Protein 2PFX (pdb70)

Foldseek 3Di:
DPDADPPFNDPQDDDPQDPVLVVVQVVCCVVPVRKRVLRVQRSDVVSSVVLVVCVCLCPDDPQDPLLLLLLLLLCLVLVQPASLLVSLLVNLVVVLPNVCSVNVPNVVDPDDQLSVLNVLLVVNVPPVPDDPVNVVSNVVSPDDPVNVVSSVVSSVSSVCSCVDVVRDTDPVRNPHSD/DPPADPPFNDPLDDDVADPVLVVVQVVCCVVVVHKRVLRNQRSDVVSSVVVVVCVCLCPDDPQDPLLLLLLLLLCLVLVQPASLLVSLLVNLVVVLPNVCSCNVPNVVDPDDQLSVLNVLLNVNVPPVPDDPVNVVSNVVSPADPVNVVSSVVSSVSSVCSCVPVVRDTDPVRNPHSD

Nearest PDB structures (foldseek):
  3c1l-assembly2_J  TM=9.672E-01  e=8.656E-15  Mesorhizobium japonicum MAFF 303099
  2prr-assembly1_E  TM=9.258E-01  e=3.517E-11  Cupriavidus pinatubonensis JMP134
  2oyo-assembly1_A  TM=9.283E-01  e=1.476E-10  Deinococcus geothermalis DSM 11300
  6k40-assembly3_C  TM=9.211E-01  e=2.087E-10  Deinococcus radiodurans R1 = ATCC 13939 = DSM 20539
  3lvy-assembly2_D  TM=7.768E-01  e=1.605E-04  Streptococcus mutans

Secondary structure (DSSP, 8-state):
--PPPSS-SS-----S--HHHHHHHHHHHHHH---HHHHHHTTSHHHHHHHH-------S-SS-HHHH--HHHHHHHHT-HHHHHHHHHHHHHHHT-HHHH----GGGS---HHHH--HHHH----GGG--HHHHHHHHHTT--HHHHHHHHHHHHHH--HHHHHHH---GGGGGTT-/--PPPSS-SS-----S--HHHHHHHHHH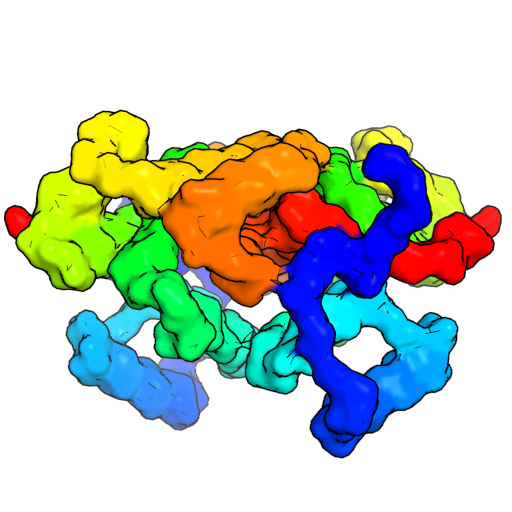HHHH---HHHHHHTTSHHHHHHHH-------S-SS-HHHH--HHHHHHHHT-HHHHHHHHHHHHHHHT-HHHH----GGGS---HHHH--HHHH----GGG--HHHHHHHHTTT--HHHHHHHHHHHHHH--HHHHHHH---GGGGGTT-

Structure (mmCIF, N/CA/C/O backbone):
data_2PFX
#
_entry.id   2PFX
#
_cell.length_a   85.069
_cell.length_b   85.069
_cell.length_c   105.616
_cell.angle_alpha   90.000
_cell.angle_beta   90.000
_cell.angle_gamma   120.000
#
_symmetry.space_group_name_H-M   'P 63'
#
loop_
_entity.id
_entity.type
_entity.pdbx_description
1 polymer 'Uncharacterized peroxidase-related protein'
2 non-polymer 'ACETATE ION'
3 non-polymer 'TETRAETHYLENE GLYCOL'
4 non-polymer 'CHLORIDE ION'
5 water water
#
loop_
_atom_site.group_PDB
_atom_site.id
_atom_site.type_symbol
_atom_site.label_atom_id
_atom_site.label_alt_id
_atom_site.label_comp_id
_atom_site.label_asym_id
_atom_site.label_entity_id
_atom_site.label_seq_id
_atom_site.pdbx_PDB_ins_code
_atom_site.Cartn_x
_atom_site.Cartn_y
_atom_site.Cartn_z
_atom_site.occupancy
_atom_site.B_iso_or_equiv
_atom_site.auth_seq_id
_atom_site.auth_comp_id
_atom_site.auth_asym_id
_atom_site.auth_atom_id
_atom_site.pdbx_PDB_model_num
ATOM 1 N N . GLY A 1 1 ? 25.899 65.281 -9.316 1.00 157.91 0 GLY A N 1
ATOM 2 C CA . GLY A 1 1 ? 25.239 65.213 -10.648 1.00 53.49 0 GLY A CA 1
ATOM 3 C C . GLY A 1 1 ? 23.755 64.938 -10.512 1.00 30.54 0 GLY A C 1
ATOM 4 O O . GLY A 1 1 ? 23.343 64.182 -9.634 1.00 41.75 0 GLY A O 1
ATOM 13 N N . THR A 1 3 ? 21.669 62.933 -11.428 1.00 32.46 2 THR A N 1
ATOM 14 C CA . THR A 1 3 ? 21.316 61.564 -11.776 1.00 26.37 2 THR A CA 1
ATOM 15 C C . THR A 1 3 ? 21.227 60.711 -10.511 1.00 98.37 2 THR A C 1
ATOM 16 O O . THR A 1 3 ? 22.092 60.872 -9.640 1.00 33.09 2 THR A O 1
ATOM 18 N N . LYS A 1 4 ? 20.225 59.845 -10.386 1.00 44.56 3 LYS A N 1
ATOM 19 C CA . LYS A 1 4 ? 20.038 59.071 -9.157 1.00 42.75 3 LYS A CA 1
ATOM 20 C C . LYS A 1 4 ? 21.319 58.316 -8.812 1.00 30.40 3 LYS A C 1
ATOM 21 O O . LYS A 1 4 ? 21.837 57.587 -9.671 1.00 27.76 3 LYS A O 1
ATOM 23 N N . PRO A 1 5 ? 21.846 58.479 -7.604 1.00 38.77 4 PRO A N 1
ATOM 24 C CA . PRO A 1 5 ? 23.136 57.845 -7.295 1.00 16.88 4 PRO A CA 1
ATOM 25 C C . PRO A 1 5 ? 23.080 56.332 -7.491 1.00 21.20 4 PRO A C 1
ATOM 26 O O . PRO A 1 5 ? 22.089 55.681 -7.177 1.00 28.43 4 PRO A O 1
ATOM 30 N N . LYS A 1 6 ? 24.190 55.826 -8.016 1.00 23.76 5 LYS A N 1
ATOM 31 C CA . LYS A 1 6 ? 24.394 54.390 -8.078 1.00 20.37 5 LYS A CA 1
ATOM 32 C C . LYS A 1 6 ? 24.482 53.839 -6.645 1.00 19.71 5 LYS A C 1
ATOM 33 O O . LYS A 1 6 ? 25.039 54.469 -5.751 1.00 20.16 5 LYS A O 1
ATOM 39 N N . GLU A 1 7 ? 23.908 52.654 -6.509 1.00 19.43 6 GLU A N 1
ATOM 40 C CA . GLU A 1 7 ? 23.977 51.781 -5.368 1.00 15.11 6 GLU A CA 1
ATOM 41 C C . GLU A 1 7 ? 24.614 50.457 -5.760 1.00 23.14 6 GLU A C 1
ATOM 42 O O . GLU A 1 7 ? 24.539 50.020 -6.904 1.00 22.18 6 GLU A O 1
ATOM 48 N N . PRO A 1 8 ? 25.273 49.808 -4.809 1.00 15.26 7 PRO A N 1
ATOM 49 C CA . PRO A 1 8 ? 25.472 50.391 -3.478 1.00 17.41 7 PRO A CA 1
ATOM 50 C C . PRO A 1 8 ? 26.588 51.432 -3.395 1.00 21.08 7 PRO A C 1
ATOM 51 O O . PRO A 1 8 ? 26.539 52.222 -2.440 1.00 18.37 7 PRO A O 1
ATOM 55 N N . THR A 1 9 ? 27.535 51.480 -4.323 1.00 14.65 8 THR A N 1
ATOM 56 C CA . THR A 1 9 ? 28.544 52.532 -4.407 1.00 8.93 8 THR A CA 1
ATOM 57 C C . THR A 1 9 ? 28.595 53.080 -5.836 1.00 10.63 8 THR A C 1
ATOM 58 O O . THR A 1 9 ? 27.884 52.570 -6.700 1.00 11.18 8 THR A O 1
ATOM 62 N N . ALA A 1 10 ? 29.435 54.073 -6.054 1.00 12.53 9 ALA A N 1
ATOM 63 C CA . ALA A 1 10 ? 29.660 54.576 -7.405 1.00 18.39 9 ALA A CA 1
ATOM 64 C C . ALA A 1 10 ? 30.698 53.748 -8.163 1.00 17.91 9 ALA A C 1
ATOM 65 O O . ALA A 1 10 ? 31.029 54.062 -9.318 1.00 20.10 9 ALA A O 1
ATOM 67 N N . LEU A 1 11 ? 31.246 52.707 -7.551 1.00 12.52 10 LEU A N 1
ATOM 68 C CA . LEU A 1 11 ? 32.209 51.846 -8.217 1.00 14.79 10 LEU A CA 1
ATOM 69 C C . LEU A 1 11 ? 31.555 50.723 -8.995 1.00 22.41 10 LEU A C 1
ATOM 70 O O . LEU A 1 11 ? 30.579 50.124 -8.564 1.00 19.38 10 LEU A O 1
ATOM 75 N N . ASP A 1 12 ? 32.108 50.397 -10.159 1.00 15.39 11 ASP A N 1
ATOM 76 C CA . ASP A 1 12 ? 31.579 49.227 -10.869 1.00 19.66 11 ASP A CA 1
ATOM 77 C C . ASP A 1 12 ? 32.266 48.014 -10.270 1.00 19.78 11 ASP A C 1
ATOM 78 O O . ASP A 1 12 ? 33.366 47.616 -10.646 1.00 24.42 11 ASP A O 1
ATOM 83 N N . LEU A 1 13 ? 31.625 47.441 -9.256 1.00 10.90 12 LEU A N 1
ATOM 84 C CA . LEU A 1 13 ? 32.182 46.295 -8.565 1.00 12.65 12 LEU A CA 1
ATOM 85 C C . LEU A 1 13 ? 31.062 45.253 -8.422 1.00 36.11 12 LEU A C 1
ATOM 86 O O . LEU A 1 13 ? 30.556 45.134 -7.299 1.00 25.94 12 LEU A O 1
ATOM 91 N N . PRO A 1 14 ? 30.726 44.571 -9.508 1.00 27.68 13 PRO A N 1
ATOM 92 C CA . PRO A 1 14 ? 29.632 43.588 -9.497 1.00 116.98 13 PRO A CA 1
ATOM 93 C C . PRO A 1 14 ? 29.815 42.467 -8.464 1.00 25.30 13 PRO A C 1
ATOM 94 O O . PRO A 1 14 ? 30.969 42.127 -8.204 1.00 34.96 13 PRO A O 1
ATOM 106 N N . ALA A 1 16 ? 28.361 38.938 -8.183 1.00 34.87 15 ALA A N 1
ATOM 107 C CA . ALA A 1 16 ? 27.602 39.417 -9.317 1.00 100.93 15 ALA A CA 1
ATOM 108 C C . ALA A 1 16 ? 26.312 38.601 -9.433 1.00 139.48 15 ALA A C 1
ATOM 109 O O . ALA A 1 16 ? 25.872 38.120 -8.378 1.00 25.11 15 ALA A O 1
ATOM 111 N N . ASP A 1 17 ? 25.711 38.436 -10.592 1.00 157.91 16 ASP A N 1
ATOM 112 C CA . ASP A 1 17 ? 24.358 37.964 -10.833 1.00 157.91 16 ASP A CA 1
ATOM 113 C C . ASP A 1 17 ? 24.029 36.713 -10.041 1.00 157.91 16 ASP A C 1
ATOM 114 O O . ASP A 1 17 ? 23.300 36.870 -9.038 1.00 157.91 16 ASP A O 1
ATOM 116 N N . PRO A 1 18 ? 24.443 35.491 -10.318 1.00 96.19 17 PRO A N 1
ATOM 117 C CA . PRO A 1 18 ? 23.993 34.469 -9.340 1.00 78.20 17 PRO A CA 1
ATOM 118 C C . PRO A 1 18 ? 24.893 34.567 -8.122 1.00 26.83 17 PRO A C 1
ATOM 119 O O . PRO A 1 18 ? 26.072 34.189 -8.180 1.00 25.13 17 PRO A O 1
ATOM 123 N N . LEU A 1 19 ? 24.381 35.053 -6.978 1.00 29.14 18 LEU A N 1
ATOM 124 C CA . LEU A 1 19 ? 25.305 35.039 -5.848 1.00 23.07 18 LEU A CA 1
ATOM 125 C C . LEU A 1 19 ? 25.695 33.608 -5.471 1.00 17.09 18 LEU A C 1
ATOM 126 O O . LEU A 1 19 ? 24.926 32.677 -5.650 1.00 27.15 18 LEU A O 1
ATOM 131 N N . PRO A 1 20 ? 26.896 33.464 -4.925 1.00 22.37 19 PRO A N 1
ATOM 132 C CA . PRO A 1 20 ? 27.250 32.184 -4.311 1.00 19.67 19 PRO A CA 1
ATOM 133 C C . PRO A 1 20 ? 26.166 31.853 -3.281 1.00 22.79 19 PRO A C 1
ATOM 134 O O . PRO A 1 20 ? 25.666 32.783 -2.652 1.00 20.67 19 PRO A O 1
ATOM 138 N N . ASP A 1 21 ? 25.850 30.568 -3.183 1.00 20.22 20 ASP A N 1
ATOM 139 C CA . ASP A 1 21 ? 24.765 30.148 -2.318 1.00 14.49 20 ASP A CA 1
ATOM 140 C C . ASP A 1 21 ? 24.942 30.666 -0.894 1.00 16.98 20 ASP A C 1
ATOM 141 O O . ASP A 1 21 ? 23.957 31.132 -0.319 1.00 15.83 20 ASP A O 1
ATOM 146 N N . GLU A 1 22 ? 26.146 30.571 -0.339 1.00 15.67 21 GLU A N 1
ATOM 147 C CA . GLU A 1 22 ? 26.331 31.040 1.040 1.00 12.69 21 GLU A CA 1
ATOM 148 C C . GLU A 1 22 ? 26.086 32.520 1.230 1.00 19.28 21 GLU A C 1
ATOM 149 O O . GLU A 1 22 ? 25.647 32.982 2.299 1.00 17.34 21 GLU A O 1
ATOM 155 N N . THR A 1 23 ? 26.365 33.327 0.217 1.00 20.16 22 THR A N 1
ATOM 156 C CA . THR A 1 23 ? 26.117 34.769 0.341 1.00 14.29 22 THR A CA 1
ATOM 157 C C . THR A 1 23 ? 24.646 35.106 0.169 1.00 17.08 22 THR A C 1
ATOM 158 O O . THR A 1 23 ? 24.074 35.957 0.847 1.00 16.75 22 THR A O 1
ATOM 162 N N . GLN A 1 24 ? 24.004 34.412 -0.768 1.00 13.88 23 GLN A N 1
ATOM 163 C CA . GLN A 1 24 ? 22.566 34.467 -0.938 1.00 12.95 23 GLN A CA 1
ATOM 164 C C . GLN A 1 24 ? 21.803 34.152 0.353 1.00 9.31 23 GLN A C 1
ATOM 165 O O . GLN A 1 24 ? 20.876 34.864 0.716 1.00 13.15 23 GLN A O 1
ATOM 171 N N . LYS A 1 25 ? 22.210 33.056 0.976 1.00 9.88 24 LYS A N 1
ATOM 172 C CA . LYS A 1 25 ? 21.656 32.610 2.247 1.00 15.76 24 LYS A CA 1
ATOM 173 C C . LYS A 1 25 ? 21.825 33.666 3.336 1.00 14.57 24 LYS A C 1
ATOM 174 O O . LYS A 1 25 ? 20.926 33.976 4.117 1.00 18.75 24 LYS A O 1
ATOM 180 N N . TYR A 1 26 ? 23.017 34.241 3.385 1.00 14.22 25 TYR A N 1
ATOM 181 C CA . TYR A 1 26 ? 23.349 35.231 4.403 1.00 17.80 25 TYR A CA 1
ATOM 182 C C . TYR A 1 26 ? 22.445 36.435 4.231 1.00 17.18 25 TYR A C 1
ATOM 183 O O . TYR A 1 26 ? 21.880 37.044 5.131 1.00 18.83 25 TYR A O 1
ATOM 192 N N . PHE A 1 27 ? 22.275 36.817 2.973 1.00 11.42 26 PHE A N 1
ATOM 193 C CA . PHE A 1 27 ? 21.434 37.965 2.695 1.00 14.20 26 PHE A CA 1
ATOM 194 C C . PHE A 1 27 ? 19.986 37.683 3.017 1.00 14.21 26 PHE A C 1
ATOM 195 O O . PHE A 1 27 ? 19.259 38.607 3.391 1.00 18.22 26 PHE A O 1
ATOM 203 N N . GLU A 1 28 ? 19.557 36.437 2.878 1.00 11.48 27 GLU A N 1
ATOM 204 C CA . GLU A 1 28 ? 18.177 36.154 3.295 1.00 9.99 27 GLU A CA 1
ATOM 205 C C . GLU A 1 28 ? 18.005 36.387 4.786 1.00 18.99 27 GLU A C 1
ATOM 206 O O . GLU A 1 28 ? 17.002 36.872 5.309 1.00 16.18 27 GLU A O 1
ATOM 212 N N . ILE A 1 29 ? 19.072 36.012 5.488 1.00 21.35 28 ILE A N 1
ATOM 213 C CA . ILE A 1 29 ? 19.046 36.165 6.941 1.00 17.55 28 ILE A CA 1
ATOM 214 C C . ILE A 1 29 ? 19.018 37.629 7.337 1.00 16.59 28 ILE A C 1
ATOM 215 O O . ILE A 1 29 ? 18.249 38.079 8.202 1.00 19.06 28 ILE A O 1
ATOM 220 N N . CYS A 1 30 ? 19.838 38.478 6.720 1.00 21.81 29 CYS A N 1
ATOM 221 C CA . CYS A 1 30 ? 19.844 39.915 7.000 1.00 18.84 29 CYS A CA 1
ATOM 222 C C . CYS A 1 30 ? 18.469 40.531 6.793 1.00 16.93 29 CYS A C 1
ATOM 223 O O . CYS A 1 30 ? 17.921 41.308 7.559 1.00 18.75 29 CYS A O 1
ATOM 226 N N . GLN A 1 31 ? 17.876 40.175 5.644 1.00 17.22 30 GLN A N 1
ATOM 227 C CA . GLN A 1 31 ? 16.576 40.687 5.229 1.00 16.69 30 GLN A CA 1
ATOM 228 C C . GLN A 1 31 ? 15.547 40.401 6.301 1.00 17.25 30 GLN A C 1
ATOM 229 O O . GLN A 1 31 ? 14.702 41.214 6.646 1.00 29.14 30 GLN A O 1
ATOM 235 N N . GLU A 1 32 ? 15.666 39.185 6.826 1.00 21.58 31 GLU A N 1
ATOM 236 C CA . GLU A 1 32 ? 14.782 38.763 7.902 1.00 21.92 31 GLU A CA 1
ATOM 237 C C . GLU A 1 32 ? 15.071 39.544 9.176 1.00 20.61 31 GLU A C 1
ATOM 238 O O . GLU A 1 32 ? 14.145 40.026 9.838 1.00 28.95 31 GLU A O 1
ATOM 244 N N . LYS A 1 33 ? 16.330 39.650 9.567 1.00 18.34 32 LYS A N 1
ATOM 245 C CA . LYS A 1 33 ? 16.748 40.260 10.842 1.00 18.80 32 LYS A CA 1
ATOM 246 C C . LYS A 1 33 ? 16.558 41.775 10.850 1.00 35.49 32 LYS A C 1
ATOM 247 O O . LYS A 1 33 ? 16.225 42.310 11.915 1.00 24.34 32 LYS A O 1
ATOM 253 N N . LEU A 1 34 ? 16.795 42.382 9.701 1.00 22.71 33 LEU A N 1
ATOM 254 C CA . LEU A 1 34 ? 16.941 43.808 9.480 1.00 24.95 33 LEU A CA 1
ATOM 255 C C . LEU A 1 34 ? 15.848 44.466 8.652 1.00 24.04 33 LEU A C 1
ATOM 256 O O . LEU A 1 34 ? 15.700 45.698 8.624 1.00 25.93 33 LEU A O 1
ATOM 261 N N . GLY A 1 35 ? 15.072 43.672 7.922 1.00 15.56 34 GLY A N 1
ATOM 262 C CA . GLY A 1 35 ? 14.078 44.216 7.032 1.00 22.04 34 GLY A CA 1
ATOM 263 C C . GLY A 1 35 ? 14.653 44.650 5.706 1.00 29.79 34 GLY A C 1
ATOM 264 O O . GLY A 1 35 ? 13.950 45.102 4.803 1.00 22.60 34 GLY A O 1
ATOM 273 N N . VAL A 1 37 ? 18.670 44.416 3.160 1.00 20.11 36 VAL A N 1
ATOM 274 C CA . VAL A 1 37 ? 20.092 44.086 3.067 1.00 17.88 36 VAL A CA 1
ATOM 275 C C . VAL A 1 37 ? 20.909 45.371 3.018 1.00 14.99 36 VAL A C 1
ATOM 276 O O . VAL A 1 37 ? 20.875 46.082 1.992 1.00 15.57 36 VAL A O 1
ATOM 280 N N . PRO A 1 38 ? 21.590 45.688 4.113 1.00 15.56 37 PRO A N 1
ATOM 281 C CA . PRO A 1 38 ? 22.381 46.916 4.144 1.00 10.78 37 PRO A CA 1
ATOM 282 C C . PRO A 1 38 ? 23.374 46.978 2.990 1.00 12.21 37 PRO A C 1
ATOM 283 O O . PRO A 1 38 ? 24.099 46.041 2.670 1.00 11.88 37 PRO A O 1
ATOM 287 N N . ASN A 1 39 ? 23.396 48.152 2.366 1.00 11.75 38 ASN A N 1
ATOM 288 C CA . ASN A 1 39 ? 24.233 48.316 1.178 1.00 8.67 38 ASN A CA 1
ATOM 289 C C . ASN A 1 39 ? 25.711 48.169 1.413 1.00 10.20 38 ASN A C 1
ATOM 290 O O . ASN A 1 39 ? 26.452 47.790 0.509 1.00 10.00 38 ASN A O 1
ATOM 295 N N . VAL A 1 40 ? 26.226 48.451 2.619 1.00 8.16 39 VAL A N 1
ATOM 296 C CA . VAL A 1 40 ? 27.626 48.163 2.872 1.00 11.66 39 VAL A CA 1
ATOM 297 C C . VAL A 1 40 ? 27.939 46.690 2.662 1.00 16.63 39 VAL A C 1
ATOM 298 O O . VAL A 1 40 ? 29.008 46.309 2.197 1.00 13.33 39 VAL A O 1
ATOM 302 N N . LEU A 1 41 ? 26.973 45.827 3.010 1.00 11.92 40 LEU A N 1
ATOM 303 C CA . LEU A 1 41 ? 27.238 44.410 2.802 1.00 13.32 40 LEU A CA 1
ATOM 304 C C . LEU A 1 41 ? 27.246 44.059 1.315 1.00 14.22 40 LEU A C 1
ATOM 305 O O . LEU A 1 41 ? 28.080 43.264 0.896 1.00 14.95 40 LEU A O 1
ATOM 310 N N . LYS A 1 42 ? 26.344 44.657 0.554 1.00 13.60 41 LYS A N 1
ATOM 311 C CA . LYS A 1 42 ? 26.369 44.416 -0.900 1.00 10.74 41 LYS A CA 1
ATOM 312 C C . LYS A 1 42 ? 27.677 44.898 -1.487 1.00 16.01 41 LYS A C 1
ATOM 313 O O . LYS A 1 42 ? 28.169 44.347 -2.479 1.00 17.76 41 LYS A O 1
ATOM 319 N N . ALA A 1 43 ? 28.260 45.917 -0.868 1.00 11.95 42 ALA A N 1
ATOM 320 C CA . ALA A 1 43 ? 29.504 46.479 -1.371 1.00 13.93 42 ALA A CA 1
ATOM 321 C C . ALA A 1 43 ? 30.649 45.485 -1.241 1.00 15.41 42 ALA A C 1
ATOM 322 O O . ALA A 1 43 ? 31.473 45.372 -2.150 1.00 16.77 42 ALA A O 1
ATOM 324 N N . TYR A 1 44 ? 30.685 44.777 -0.112 1.00 14.47 43 TYR A N 1
ATOM 325 C CA . TYR A 1 44 ? 31.747 43.813 0.129 1.00 12.37 43 TYR A CA 1
ATOM 326 C C . TYR A 1 44 ? 31.467 42.456 -0.491 1.00 15.15 43 TYR A C 1
ATOM 327 O O . TYR A 1 44 ? 32.386 41.631 -0.601 1.00 16.78 43 TYR A O 1
ATOM 336 N N . ALA A 1 45 ? 30.210 42.261 -0.873 1.00 13.02 44 ALA A N 1
ATOM 337 C CA . ALA A 1 45 ? 29.758 40.956 -1.349 1.00 11.08 44 ALA A CA 1
ATOM 338 C C . ALA A 1 45 ? 30.323 40.500 -2.681 1.00 15.56 44 ALA A C 1
ATOM 339 O O . ALA A 1 45 ? 30.073 39.356 -3.092 1.00 14.69 44 ALA A O 1
ATOM 341 N N . PHE A 1 46 ? 31.097 41.299 -3.396 1.00 15.88 45 PHE A N 1
ATOM 342 C CA . PHE A 1 46 ? 31.747 40.778 -4.595 1.00 19.97 45 PHE A CA 1
ATOM 343 C C . PHE A 1 46 ? 32.803 39.734 -4.274 1.00 23.36 45 PHE A C 1
ATOM 344 O O . PHE A 1 46 ? 33.244 38.966 -5.135 1.00 14.32 45 PHE A O 1
ATOM 352 N N . ASN A 1 47 ? 33.234 39.695 -3.011 1.00 15.22 46 ASN A N 1
ATOM 353 C CA . ASN A 1 47 ? 34.261 38.737 -2.589 1.00 17.49 46 ASN A CA 1
ATOM 354 C C . ASN A 1 47 ? 33.941 38.227 -1.187 1.00 19.75 46 ASN A C 1
ATOM 355 O O . ASN A 1 47 ? 33.961 38.992 -0.218 1.00 15.14 46 ASN A O 1
ATOM 360 N N . VAL A 1 48 ? 33.608 36.943 -1.039 1.00 14.52 47 VAL A N 1
ATOM 361 C CA . VAL A 1 48 ? 33.063 36.552 0.260 1.00 19.57 47 VAL A CA 1
ATOM 362 C C . VAL A 1 48 ? 34.096 36.620 1.378 1.00 18.99 47 VAL A C 1
ATOM 363 O O . VAL A 1 48 ? 33.788 36.778 2.548 1.00 16.60 47 VAL A O 1
ATOM 367 N N . GLU A 1 49 ? 35.371 36.479 1.041 1.00 17.09 48 GLU A N 1
ATOM 368 C CA . GLU A 1 49 ? 36.434 36.596 2.027 1.00 15.09 48 GLU A CA 1
ATOM 369 C C . GLU A 1 49 ? 36.446 37.998 2.626 1.00 14.51 48 GLU A C 1
ATOM 370 O O . GLU A 1 49 ? 36.626 38.205 3.820 1.00 16.11 48 GLU A O 1
ATOM 376 N N . LYS A 1 50 ? 36.263 38.988 1.759 1.00 12.07 49 LYS A N 1
ATOM 377 C CA . LYS A 1 50 ? 36.221 40.364 2.211 1.00 10.39 49 LYS A CA 1
ATOM 378 C C . LYS A 1 50 ? 34.994 40.623 3.059 1.00 11.87 49 LYS A C 1
ATOM 379 O O . LYS A 1 50 ? 35.056 41.270 4.104 1.00 11.57 49 LYS A O 1
ATOM 385 N N . LEU A 1 51 ? 33.861 40.103 2.637 1.00 12.65 50 LEU A N 1
ATOM 386 C CA . LEU A 1 51 ? 32.606 40.253 3.387 1.00 9.97 50 LEU A CA 1
ATOM 387 C C . LEU A 1 51 ? 32.715 39.611 4.756 1.00 12.36 50 LEU A C 1
ATOM 388 O O . LEU A 1 51 ? 32.279 40.089 5.794 1.00 12.60 50 LEU A O 1
ATOM 393 N N . ASN A 1 52 ? 33.326 38.427 4.778 1.00 13.47 51 ASN A N 1
ATOM 394 C CA . ASN A 1 52 ? 33.569 37.700 6.012 1.00 10.97 51 ASN A CA 1
ATOM 395 C C . ASN A 1 52 ? 34.422 38.487 6.999 1.00 14.45 51 ASN A C 1
ATOM 396 O O . ASN A 1 52 ? 34.149 38.528 8.203 1.00 13.27 51 ASN A O 1
ATOM 401 N N . ALA A 1 53 ? 35.483 39.115 6.508 1.00 16.21 52 ALA A N 1
ATOM 402 C CA . ALA A 1 53 ? 36.395 39.856 7.387 1.00 12.79 52 ALA A CA 1
ATOM 403 C C . ALA A 1 53 ? 35.792 41.143 7.926 1.00 12.73 52 ALA A C 1
ATOM 404 O O . ALA A 1 53 ? 36.040 41.583 9.056 1.00 14.01 52 ALA A O 1
ATOM 406 N N . PHE A 1 54 ? 34.989 41.749 7.037 1.00 14.47 53 PHE A N 1
ATOM 407 C CA . PHE A 1 54 ? 34.313 42.984 7.392 1.00 15.70 53 PHE A CA 1
ATOM 408 C C . PHE A 1 54 ? 33.303 42.705 8.509 1.00 10.17 53 PHE A C 1
ATOM 409 O O . PHE A 1 54 ? 33.270 43.315 9.563 1.00 10.65 53 PHE A O 1
ATOM 417 N N . THR A 1 55 ? 32.456 41.732 8.208 1.00 12.20 54 THR A N 1
ATOM 418 C CA . THR A 1 55 ? 31.367 41.398 9.128 1.00 15.51 54 THR A CA 1
ATOM 419 C C . THR A 1 55 ? 31.898 40.813 10.429 1.00 15.39 54 THR A C 1
ATOM 420 O O . THR A 1 55 ? 31.308 41.096 11.479 1.00 14.94 54 THR A O 1
ATOM 424 N N . ALA A 1 56 ? 32.969 40.035 10.367 1.00 9.04 55 ALA A N 1
ATOM 425 C CA . ALA A 1 56 ? 33.483 39.475 11.622 1.00 11.26 55 ALA A CA 1
ATOM 426 C C . ALA A 1 56 ? 33.894 40.590 12.576 1.00 12.42 55 ALA A C 1
ATOM 427 O O . ALA A 1 56 ? 33.679 40.555 13.783 1.00 14.02 55 ALA A O 1
ATOM 437 N N . TYR A 1 58 ? 32.878 43.928 12.344 1.00 11.20 57 TYR A N 1
ATOM 438 C CA . TYR A 1 58 ? 31.708 44.701 12.739 1.00 9.39 57 TYR A CA 1
ATOM 439 C C . TYR A 1 58 ? 30.997 44.001 13.901 1.00 17.33 57 TYR A C 1
ATOM 440 O O . TYR A 1 58 ? 30.602 44.635 14.882 1.00 10.23 57 TYR A O 1
ATOM 449 N N . ASN A 1 59 ? 30.727 42.711 13.766 1.00 15.79 58 ASN A N 1
ATOM 450 C CA . ASN A 1 59 ? 29.905 42.036 14.776 1.00 15.89 58 ASN A CA 1
ATOM 451 C C . ASN A 1 59 ? 30.597 42.062 16.139 1.00 12.96 58 ASN A C 1
ATOM 452 O O . ASN A 1 59 ? 29.973 42.378 17.157 1.00 15.64 58 ASN A O 1
ATOM 457 N N . ASP A 1 60 ? 31.881 41.744 16.124 1.00 11.02 59 ASP A N 1
ATOM 458 C CA . ASP A 1 60 ? 32.598 41.674 17.397 1.00 9.91 59 ASP A CA 1
ATOM 459 C C . ASP A 1 60 ? 32.516 43.016 18.101 1.00 15.69 59 ASP A C 1
ATOM 460 O O . ASP A 1 60 ? 32.155 43.119 19.257 1.00 15.82 59 ASP A O 1
ATOM 465 N N . LEU A 1 61 ? 32.826 44.068 17.331 1.00 11.03 60 LEU A N 1
ATOM 466 C CA A LEU A 1 61 ? 32.864 45.395 17.935 0.50 8.68 60 LEU A CA 1
ATOM 467 C CA B LEU A 1 61 ? 32.875 45.372 17.985 0.50 8.56 60 LEU A CA 1
ATOM 468 C C . LEU A 1 61 ? 31.512 45.936 18.355 1.00 15.23 60 LEU A C 1
ATOM 469 O O . LEU A 1 61 ? 31.424 46.547 19.418 1.00 12.14 60 LEU A O 1
ATOM 486 N N . LEU A 1 63 ? 28.428 44.134 18.389 1.00 8.06 62 LEU A N 1
ATOM 487 C CA . LEU A 1 63 ? 27.476 43.242 19.042 1.00 9.42 62 LEU A CA 1
ATOM 488 C C . LEU A 1 63 ? 28.099 42.278 20.007 1.00 14.37 62 LEU A C 1
ATOM 489 O O . LEU A 1 63 ? 27.371 41.661 20.781 1.00 16.34 62 LEU A O 1
ATOM 494 N N . GLY A 1 64 ? 29.412 42.126 19.970 1.00 15.17 63 GLY A N 1
ATOM 495 C CA . GLY A 1 64 ? 30.042 41.206 20.894 1.00 15.60 63 GLY A CA 1
ATOM 496 C C . GLY A 1 64 ? 30.117 41.737 22.308 1.00 14.67 63 GLY A C 1
ATOM 497 O O . GLY A 1 64 ? 29.703 42.860 22.611 1.00 12.74 63 GLY A O 1
ATOM 498 N N . GLU A 1 65 ? 30.640 40.909 23.209 1.00 12.47 64 GLU A N 1
ATOM 499 C CA . GLU A 1 65 ? 30.661 41.292 24.614 1.00 13.67 64 GLU A CA 1
ATOM 500 C C . GLU A 1 65 ? 31.461 42.582 24.766 1.00 9.96 64 GLU A C 1
ATOM 501 O O . GLU A 1 65 ? 32.558 42.774 24.243 1.00 16.63 64 GLU A O 1
ATOM 507 N N . SER A 1 66 ? 30.922 43.412 25.657 1.00 10.68 65 SER A N 1
ATOM 508 C CA . SER A 1 66 ? 31.518 44.645 26.071 1.00 10.21 65 SER A CA 1
ATOM 509 C C . SER A 1 66 ? 30.705 45.226 27.215 1.00 10.19 65 SER A C 1
ATOM 510 O O . SER A 1 66 ? 29.501 44.973 27.298 1.00 12.05 65 SER A O 1
ATOM 513 N N . GLN A 1 67 ? 31.322 46.010 28.084 1.00 12.83 66 GLN A N 1
ATOM 514 C CA A GLN A 1 67 ? 30.473 46.648 29.108 0.50 10.63 66 GLN A CA 1
ATOM 515 C CA B GLN A 1 67 ? 30.626 46.727 29.137 0.50 11.45 66 GLN A CA 1
ATOM 516 C C . GLN A 1 67 ? 29.954 47.992 28.630 1.00 13.16 66 GLN A C 1
ATOM 517 O O . GLN A 1 67 ? 29.201 48.723 29.260 1.00 18.14 66 GLN A O 1
ATOM 528 N N . LEU A 1 68 ? 30.279 48.333 27.397 1.00 11.81 67 LEU A N 1
ATOM 529 C CA . LEU A 1 68 ? 29.652 49.386 26.619 1.00 9.99 67 LEU A CA 1
ATOM 530 C C . LEU A 1 68 ? 28.337 48.835 26.087 1.00 8.83 67 LEU A C 1
ATOM 531 O O . LEU A 1 68 ? 28.332 47.767 25.476 1.00 14.71 67 LEU A O 1
ATOM 536 N N . SER A 1 69 ? 27.213 49.500 26.283 1.00 7.89 68 SER A N 1
ATOM 537 C CA . SER A 1 69 ? 25.993 48.953 25.692 1.00 12.92 68 SER A CA 1
ATOM 538 C C . SER A 1 69 ? 26.031 48.954 24.168 1.00 9.33 68 SER A C 1
ATOM 539 O O . SER A 1 69 ? 26.883 49.617 23.562 1.00 10.96 68 SER A O 1
ATOM 542 N N . LYS A 1 70 ? 25.081 48.225 23.570 1.00 10.85 69 LYS A N 1
ATOM 543 C CA . LYS A 1 70 ? 24.952 48.352 22.117 1.00 12.90 69 LYS A CA 1
ATOM 544 C C . LYS A 1 70 ? 24.723 49.803 21.698 1.00 11.62 69 LYS A C 1
ATOM 545 O O . LYS A 1 70 ? 25.361 50.272 20.760 1.00 10.74 69 LYS A O 1
ATOM 551 N N . LEU A 1 71 ? 23.825 50.481 22.401 1.00 12.82 70 LEU A N 1
ATOM 552 C CA . LEU A 1 71 ? 23.468 51.877 22.135 1.00 8.25 70 LEU A CA 1
ATOM 553 C C . LEU A 1 71 ? 24.695 52.757 22.247 1.00 11.06 70 LEU A C 1
ATOM 554 O O . LEU A 1 71 ? 24.958 53.585 21.379 1.00 9.87 70 LEU A O 1
ATOM 559 N N . GLU A 1 72 ? 25.464 52.526 23.324 1.00 9.21 71 GLU A N 1
ATOM 560 C CA . GLU A 1 72 ? 26.644 53.356 23.533 1.00 6.63 71 GLU A CA 1
ATOM 561 C C . GLU A 1 72 ? 27.590 53.289 22.339 1.00 9.39 71 GLU A C 1
ATOM 562 O O . GLU A 1 72 ? 28.156 54.302 21.925 1.00 8.67 71 GLU A O 1
ATOM 568 N N . ARG A 1 73 ? 27.738 52.082 21.795 1.00 11.46 72 ARG A N 1
ATOM 569 C CA . ARG A 1 73 ? 28.652 51.897 20.649 1.00 9.25 72 ARG A CA 1
ATOM 570 C C . ARG A 1 73 ? 28.068 52.551 19.412 1.00 8.77 72 ARG A C 1
ATOM 571 O O . ARG A 1 73 ? 28.813 53.120 18.620 1.00 11.35 72 ARG A O 1
ATOM 579 N N . GLU A 1 74 ? 26.752 52.484 19.286 1.00 7.83 73 GLU A N 1
ATOM 580 C CA . GLU A 1 74 ? 26.102 53.187 18.170 1.00 17.48 73 GLU A CA 1
ATOM 581 C C . GLU A 1 74 ? 26.242 54.698 18.324 1.00 20.62 73 GLU A C 1
ATOM 582 O O . GLU A 1 74 ? 26.361 55.404 17.322 1.00 10.72 73 GLU A O 1
ATOM 596 N N . ILE A 1 76 ? 28.782 56.247 19.627 1.00 8.27 75 ILE A N 1
ATOM 597 C CA . ILE A 1 76 ? 30.140 56.547 19.241 1.00 7.72 75 ILE A CA 1
ATOM 598 C C . ILE A 1 76 ? 30.188 56.624 17.723 1.00 8.69 75 ILE A C 1
ATOM 599 O O . ILE A 1 76 ? 30.749 57.535 17.130 1.00 8.13 75 ILE A O 1
ATOM 604 N N . ALA A 1 77 ? 29.535 55.627 17.123 1.00 10.10 76 ALA A N 1
ATOM 605 C CA . ALA A 1 77 ? 29.557 55.571 15.660 1.00 7.37 76 ALA A CA 1
ATOM 606 C C . ALA A 1 77 ? 29.066 56.851 15.007 1.00 9.57 76 ALA A C 1
ATOM 607 O O . ALA A 1 77 ? 29.640 57.368 14.048 1.00 10.44 76 ALA A O 1
ATOM 609 N N . VAL A 1 78 ? 27.952 57.347 15.523 1.00 11.21 77 VAL A N 1
ATOM 610 C CA . VAL A 1 78 ? 27.343 58.560 14.964 1.00 10.82 77 VAL A CA 1
ATOM 611 C C . VAL A 1 78 ? 28.166 59.799 15.208 1.00 10.06 77 VAL A C 1
ATOM 612 O O . VAL A 1 78 ? 28.264 60.689 14.370 1.00 10.75 77 VAL A O 1
ATOM 616 N N . VAL A 1 79 ? 28.771 59.909 16.386 1.00 12.95 78 VAL A N 1
ATOM 617 C CA . VAL A 1 79 ? 29.614 61.081 16.645 1.00 6.76 78 VAL A CA 1
ATOM 618 C C . VAL A 1 79 ? 30.820 61.064 15.722 1.00 7.96 78 VAL A C 1
ATOM 619 O O . VAL A 1 79 ? 31.182 62.076 15.092 1.00 10.89 78 VAL A O 1
ATOM 623 N N . VAL A 1 80 ? 31.486 59.934 15.573 1.00 11.61 79 VAL A N 1
ATOM 624 C CA . VAL A 1 80 ? 32.579 59.813 14.594 1.00 6.92 79 VAL A CA 1
ATOM 625 C C . VAL A 1 80 ? 32.077 60.211 13.215 1.00 5.95 79 VAL A C 1
ATOM 626 O O . VAL A 1 80 ? 32.695 61.045 12.552 1.00 9.27 79 VAL A O 1
ATOM 630 N N . SER A 1 81 ? 30.959 59.642 12.766 1.00 7.88 80 SER A N 1
ATOM 631 C CA . SER A 1 81 ? 30.424 59.929 11.446 1.00 13.85 80 SER A CA 1
ATOM 632 C C . SER A 1 81 ? 30.065 61.378 11.213 1.00 11.30 80 SER A C 1
ATOM 633 O O . SER A 1 81 ? 30.127 61.902 10.117 1.00 8.57 80 SER A O 1
ATOM 636 N N . SER A 1 82 ? 29.604 62.027 12.292 1.00 10.68 81 SER A N 1
ATOM 637 C CA . SER A 1 82 ? 29.242 63.430 12.178 1.00 8.76 81 SER A CA 1
ATOM 638 C C . SER A 1 82 ? 30.490 64.260 11.912 1.00 12.58 81 SER A C 1
ATOM 639 O O . SER A 1 82 ? 30.514 65.169 11.079 1.00 12.72 81 SER A O 1
ATOM 642 N N . ILE A 1 83 ? 31.568 63.958 12.639 1.00 7.00 82 ILE A N 1
ATOM 643 C CA . ILE A 1 83 ? 32.783 64.705 12.470 1.00 10.70 82 ILE A CA 1
ATOM 644 C C . ILE A 1 83 ? 33.375 64.483 11.074 1.00 10.68 82 ILE A C 1
ATOM 645 O O . ILE A 1 83 ? 33.883 65.436 10.481 1.00 10.88 82 ILE A O 1
ATOM 650 N N . ASN A 1 84 ? 33.273 63.259 10.577 1.00 10.12 83 ASN A N 1
ATOM 651 C CA . ASN A 1 84 ? 33.753 62.978 9.228 1.00 8.73 83 ASN A CA 1
ATOM 652 C C . ASN A 1 84 ? 32.734 63.252 8.128 1.00 10.24 83 ASN A C 1
ATOM 653 O O . ASN A 1 84 ? 33.083 63.122 6.937 1.00 9.53 83 ASN A O 1
ATOM 658 N N . LYS A 1 85 ? 31.535 63.653 8.488 1.00 8.76 84 LYS A N 1
ATOM 659 C CA . LYS A 1 85 ? 30.466 63.988 7.544 1.00 8.23 84 LYS A CA 1
ATOM 660 C C . LYS A 1 85 ? 30.219 62.878 6.534 1.00 12.55 84 LYS A C 1
ATOM 661 O O . LYS A 1 85 ? 30.095 63.057 5.316 1.00 9.21 84 LYS A O 1
ATOM 667 N N . CYS A 1 86 ? 30.127 61.674 7.093 1.00 11.84 85 CYS A N 1
ATOM 668 C CA . CYS A 1 86 ? 29.826 60.473 6.351 1.00 8.20 85 CYS A CA 1
ATOM 669 C C . CYS A 1 86 ? 28.331 60.219 6.223 1.00 12.27 85 CYS A C 1
ATOM 670 O O . CYS A 1 86 ? 27.682 59.732 7.134 1.00 10.30 85 CYS A O 1
ATOM 673 N N . PHE A 1 87 ? 27.765 60.540 5.066 1.00 10.32 86 PHE A N 1
ATOM 674 C CA . PHE A 1 87 ? 26.347 60.331 4.785 1.00 8.33 86 PHE A CA 1
ATOM 675 C C . PHE A 1 87 ? 25.864 58.916 5.058 1.00 7.00 86 PHE A C 1
ATOM 676 O O . PHE A 1 87 ? 24.833 58.775 5.726 1.00 13.04 86 PHE A O 1
ATOM 684 N N . TYR A 1 88 ? 26.540 57.891 4.538 1.00 9.29 87 TYR A N 1
ATOM 685 C CA . TYR A 1 88 ? 26.100 56.513 4.689 1.00 8.77 87 TYR A CA 1
ATOM 686 C C . TYR A 1 88 ? 25.880 56.234 6.183 1.00 9.60 87 TYR A C 1
ATOM 687 O O . TYR A 1 88 ? 24.863 55.698 6.626 1.00 8.74 87 TYR A O 1
ATOM 696 N N . CYS A 1 89 ? 26.952 56.491 6.921 1.00 12.20 88 CYS A N 1
ATOM 697 C CA . CYS A 1 89 ? 27.040 56.007 8.290 1.00 7.53 88 CYS A CA 1
ATOM 698 C C . CYS A 1 89 ? 26.135 56.855 9.168 1.00 11.80 88 CYS A C 1
ATOM 699 O O . CYS A 1 89 ? 25.564 56.347 10.129 1.00 11.16 88 CYS A O 1
ATOM 702 N N . LEU A 1 90 ? 25.989 58.135 8.823 1.00 8.23 89 LEU A N 1
ATOM 703 C CA . LEU A 1 90 ? 25.117 59.010 9.613 1.00 6.59 89 LEU A CA 1
ATOM 704 C C . LEU A 1 90 ? 23.672 58.539 9.495 1.00 15.17 89 LEU A C 1
ATOM 705 O O . LEU A 1 90 ? 22.904 58.561 10.455 1.00 10.76 89 LEU A O 1
ATOM 710 N N . VAL A 1 91 ? 23.337 58.089 8.290 1.00 10.69 90 VAL A N 1
ATOM 711 C CA . VAL A 1 91 ? 21.993 57.571 8.068 1.00 6.32 90 VAL A CA 1
ATOM 712 C C . VAL A 1 91 ? 21.785 56.218 8.734 1.00 10.90 90 VAL A C 1
ATOM 713 O O . VAL A 1 91 ? 20.775 56.027 9.426 1.00 10.09 90 VAL A O 1
ATOM 717 N N . ALA A 1 92 ? 22.725 55.312 8.509 1.00 7.80 91 ALA A N 1
ATOM 718 C CA . ALA A 1 92 ? 22.578 53.954 9.013 1.00 9.84 91 ALA A CA 1
ATOM 719 C C . ALA A 1 92 ? 22.617 53.923 10.539 1.00 14.79 91 ALA A C 1
ATOM 720 O O . ALA A 1 92 ? 21.761 53.286 11.176 1.00 11.90 91 ALA A O 1
ATOM 722 N N . HIS A 1 93 ? 23.598 54.615 11.119 1.00 11.87 92 HIS A N 1
ATOM 723 C CA . HIS A 1 93 ? 23.831 54.517 12.570 1.00 6.64 92 HIS A CA 1
ATOM 724 C C . HIS A 1 93 ? 22.980 55.520 13.324 1.00 10.89 92 HIS A C 1
ATOM 725 O O . HIS A 1 93 ? 22.582 55.270 14.477 1.00 11.90 92 HIS A O 1
ATOM 732 N N . GLY A 1 94 ? 22.638 56.626 12.682 1.00 10.39 93 GLY A N 1
ATOM 733 C CA . GLY A 1 94 ? 21.617 57.516 13.192 1.00 7.54 93 GLY A CA 1
ATOM 734 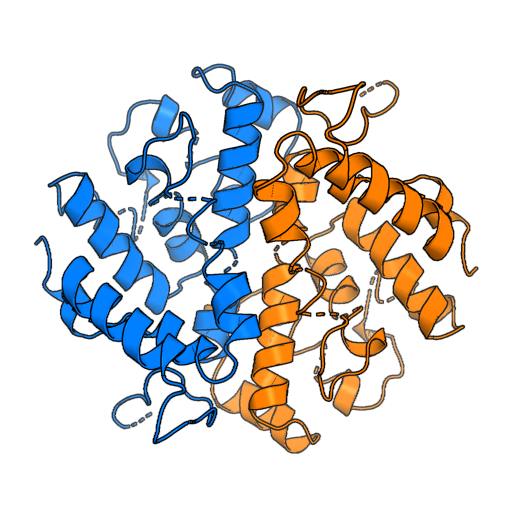C C . GLY A 1 94 ? 20.325 56.765 13.504 1.00 9.29 93 GLY A C 1
ATOM 735 O O . GLY A 1 94 ? 19.737 56.913 14.578 1.00 9.65 93 GLY A O 1
ATOM 736 N N . ALA A 1 95 ? 19.855 55.951 12.577 1.00 8.86 94 ALA A N 1
ATOM 737 C CA . ALA A 1 95 ? 18.685 55.097 12.685 1.00 6.90 94 ALA A CA 1
ATOM 738 C C . ALA A 1 95 ? 18.821 54.169 13.879 1.00 10.24 94 ALA A C 1
ATOM 739 O O . ALA A 1 95 ? 17.906 54.011 14.684 1.00 14.18 94 ALA A O 1
ATOM 741 N N . ALA A 1 96 ? 20.010 53.567 13.974 1.00 10.93 95 ALA A N 1
ATOM 742 C CA . ALA A 1 96 ? 20.314 52.641 15.057 1.00 12.78 95 ALA A CA 1
ATOM 743 C C . ALA A 1 96 ? 20.192 53.315 16.418 1.00 15.19 95 ALA A C 1
ATOM 744 O O . ALA A 1 96 ? 19.612 52.729 17.340 1.00 14.60 95 ALA A O 1
ATOM 746 N N . VAL A 1 97 ? 20.718 54.524 16.561 1.00 9.64 96 VAL A N 1
ATOM 747 C CA . VAL A 1 97 ? 20.543 55.263 17.814 1.00 12.14 96 VAL A CA 1
ATOM 748 C C . VAL A 1 97 ? 19.072 55.584 18.042 1.00 15.87 96 VAL A C 1
ATOM 749 O O . VAL A 1 97 ? 18.553 55.460 19.173 1.00 12.65 96 VAL A O 1
ATOM 753 N N . ARG A 1 98 ? 18.318 55.983 17.011 1.00 10.27 97 ARG A N 1
ATOM 754 C CA . ARG A 1 98 ? 16.904 56.290 17.239 1.00 14.42 97 ARG A CA 1
ATOM 755 C C . ARG A 1 98 ? 16.178 55.024 17.707 1.00 15.76 97 ARG A C 1
ATOM 756 O O . ARG A 1 98 ? 15.333 55.076 18.601 1.00 15.77 97 ARG A O 1
ATOM 764 N N . GLN A 1 99 ? 16.505 53.894 17.087 1.00 12.15 98 GLN A N 1
ATOM 765 C CA . GLN A 1 99 ? 15.922 52.606 17.428 1.00 15.08 98 GLN A CA 1
ATOM 766 C C . GLN A 1 99 ? 16.240 52.189 18.861 1.00 19.84 98 GLN A C 1
ATOM 767 O O . GLN A 1 99 ? 15.369 51.899 19.676 1.00 19.76 98 GLN A O 1
ATOM 773 N N . LEU A 1 100 ? 17.516 52.103 19.196 1.00 8.78 99 LEU A N 1
ATOM 774 C CA . LEU A 1 100 ? 17.945 51.510 20.449 1.00 14.51 99 LEU A CA 1
ATOM 775 C C . LEU A 1 100 ? 17.635 52.386 21.650 1.00 16.84 99 LEU A C 1
ATOM 776 O O . LEU A 1 100 ? 17.551 51.865 22.765 1.00 17.25 99 LEU A O 1
ATOM 781 N N . SER A 1 101 ? 17.468 53.686 21.429 1.00 15.25 100 SER A N 1
ATOM 782 C CA . SER A 1 101 ? 17.192 54.574 22.561 1.00 17.61 100 SER A CA 1
ATOM 783 C C . SER A 1 101 ? 15.705 54.890 22.688 1.00 19.56 100 SER A C 1
ATOM 784 O O . SER A 1 101 ? 15.233 55.350 23.732 1.00 18.50 100 SER A O 1
ATOM 787 N N . GLY A 1 102 ? 14.988 54.640 21.601 1.00 12.81 101 GLY A N 1
ATOM 788 C CA . GLY A 1 102 ? 13.593 54.985 21.434 1.00 12.04 101 GLY A CA 1
ATOM 789 C C . GLY A 1 102 ? 13.333 56.469 21.494 1.00 17.89 101 GLY A C 1
ATOM 790 O O . GLY A 1 102 ? 12.259 56.905 21.908 1.00 26.46 101 GLY A O 1
ATOM 791 N N . ASP A 1 103 ? 14.285 57.273 21.074 1.00 13.40 102 ASP A N 1
ATOM 792 C CA . ASP A 1 103 ? 14.430 58.700 21.229 1.00 9.85 102 ASP A CA 1
ATOM 793 C C . ASP A 1 103 ? 14.993 59.299 19.937 1.00 14.33 102 ASP A C 1
ATOM 794 O O . ASP A 1 103 ? 16.199 59.440 19.779 1.00 14.74 102 ASP A O 1
ATOM 799 N N . PRO A 1 104 ? 14.111 59.607 19.003 1.00 17.50 103 PRO A N 1
ATOM 800 C CA . PRO A 1 104 ? 14.538 60.212 17.738 1.00 14.20 103 PRO A CA 1
ATOM 801 C C . PRO A 1 104 ? 15.379 61.458 17.948 1.00 19.29 103 PRO A C 1
ATOM 802 O O . PRO A 1 104 ? 16.321 61.632 17.155 1.00 16.03 103 PRO A O 1
ATOM 806 N N . GLN A 1 105 ? 15.052 62.263 18.968 1.00 14.24 104 GLN A N 1
ATOM 807 C CA A GLN A 1 105 ? 15.796 63.497 19.196 0.50 13.32 104 GLN A CA 1
ATOM 808 C CA B GLN A 1 105 ? 15.794 63.496 19.209 0.50 13.40 104 GLN A CA 1
ATOM 809 C C . GLN A 1 105 ? 17.251 63.241 19.557 1.00 14.33 104 GLN A C 1
ATOM 810 O O . GLN A 1 105 ? 18.136 64.021 19.204 1.00 15.09 104 GLN A O 1
ATOM 821 N N . LEU A 1 106 ? 17.511 62.151 20.268 1.00 12.24 105 LEU A N 1
ATOM 822 C CA . LEU A 1 106 ? 18.901 61.837 20.589 1.00 15.18 105 LEU A CA 1
ATOM 823 C C . LEU A 1 106 ? 19.681 61.531 19.310 1.00 11.59 105 LEU A C 1
ATOM 824 O O . LEU A 1 106 ? 20.811 61.997 19.151 1.00 11.39 105 LEU A O 1
ATOM 829 N N . GLY A 1 107 ? 19.068 60.760 18.407 1.00 8.19 106 GLY A N 1
ATOM 830 C CA . GLY A 1 107 ? 19.770 60.514 17.139 1.00 12.66 106 GLY A CA 1
ATOM 831 C C . GLY A 1 107 ? 20.105 61.781 16.393 1.00 12.42 106 GLY A C 1
ATOM 832 O O . GLY A 1 107 ? 21.193 61.877 15.821 1.00 10.16 106 GLY A O 1
ATOM 833 N N . GLU A 1 108 ? 19.174 62.743 16.435 1.00 10.71 107 GLU A N 1
ATOM 834 C CA . GLU A 1 108 ? 19.411 63.962 15.661 1.00 8.48 107 GLU A CA 1
ATOM 835 C C . GLU A 1 108 ? 20.515 64.782 16.272 1.00 9.98 107 GLU A C 1
ATOM 836 O O . GLU A 1 108 ? 21.374 65.356 15.603 1.00 11.03 107 GLU A O 1
ATOM 850 N N . LEU A 1 110 ? 23.052 63.696 18.002 1.00 9.41 109 LEU A N 1
ATOM 851 C CA . LEU A 1 110 ? 24.379 63.123 17.798 1.00 9.48 109 LEU A CA 1
ATOM 852 C C . LEU A 1 110 ? 24.822 63.325 16.352 1.00 11.27 109 LEU A C 1
ATOM 853 O O . LEU A 1 110 ? 25.997 63.499 16.073 1.00 11.57 109 LEU A O 1
ATOM 858 N N . VAL A 1 111 ? 23.821 63.307 15.461 1.00 10.02 110 VAL A N 1
ATOM 859 C CA . VAL A 1 111 ? 24.146 63.493 14.043 1.00 12.28 110 VAL A CA 1
ATOM 860 C C . VAL A 1 111 ? 24.643 64.912 13.801 1.00 17.14 110 VAL A C 1
ATOM 861 O O . VAL A 1 111 ? 25.587 65.159 13.037 1.00 10.86 110 VAL A O 1
ATOM 873 N N . ASN A 1 113 ? 25.152 67.828 16.448 1.00 12.12 112 ASN A N 1
ATOM 874 C CA . ASN A 1 113 ? 26.191 68.385 17.329 1.00 7.35 112 ASN A CA 1
ATOM 875 C C . ASN A 1 113 ? 26.051 67.714 18.691 1.00 11.49 112 ASN A C 1
ATOM 876 O O . ASN A 1 113 ? 25.164 68.140 19.429 1.00 11.20 112 ASN A O 1
ATOM 881 N N . TYR A 1 114 ? 26.841 66.690 18.974 1.00 9.04 113 TYR A N 1
ATOM 882 C CA . TY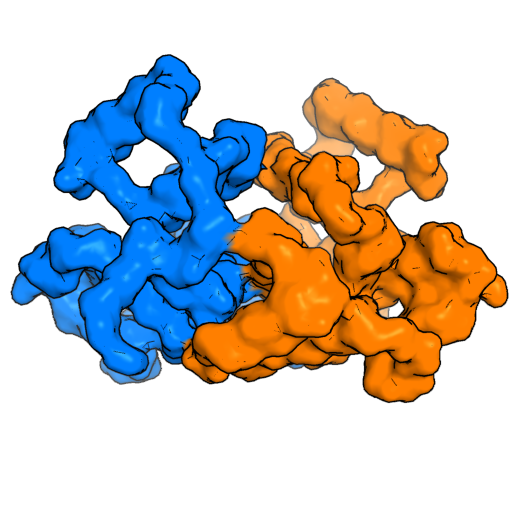R A 1 114 ? 26.574 65.856 20.137 1.00 12.31 113 TYR A CA 1
ATOM 883 C C . TYR A 1 114 ? 26.641 66.625 21.450 1.00 16.24 113 TYR A C 1
ATOM 884 O O . TYR A 1 114 ? 26.102 66.210 22.484 1.00 11.15 113 TYR A O 1
ATOM 893 N N . ARG A 1 115 ? 27.333 67.754 21.411 1.00 8.76 114 ARG A N 1
ATOM 894 C CA . ARG A 1 115 ? 27.562 68.511 22.618 1.00 12.41 114 ARG A CA 1
ATOM 895 C C . ARG A 1 115 ? 26.298 69.079 23.218 1.00 18.14 114 ARG A C 1
ATOM 896 O O . ARG A 1 115 ? 26.333 69.508 24.371 1.00 16.46 114 ARG A O 1
ATOM 904 N N . VAL A 1 116 ? 25.229 69.114 22.424 1.00 9.68 115 VAL A N 1
ATOM 905 C CA . VAL A 1 116 ? 23.993 69.688 22.931 1.00 15.78 115 VAL A CA 1
ATOM 906 C C . VAL A 1 116 ? 23.211 68.642 23.712 1.00 11.99 115 VAL A C 1
ATOM 907 O O . VAL A 1 116 ? 22.238 68.979 24.365 1.00 16.63 115 VAL A O 1
ATOM 911 N N . ALA A 1 117 ? 23.600 67.381 23.617 1.00 10.87 116 ALA A N 1
ATOM 912 C CA . ALA A 1 117 ? 22.764 66.347 24.215 1.00 13.93 116 ALA A CA 1
ATOM 913 C C . ALA A 1 117 ? 22.917 66.340 25.740 1.00 14.78 116 ALA A C 1
ATOM 914 O O . ALA A 1 117 ? 24.042 66.419 26.234 1.00 12.47 116 ALA A O 1
ATOM 916 N N . PRO A 1 118 ? 21.818 66.220 26.466 1.00 14.64 117 PRO A N 1
ATOM 917 C CA . PRO A 1 118 ? 21.907 66.189 27.947 1.00 15.36 117 PRO A CA 1
ATOM 918 C C . PRO A 1 118 ? 22.235 64.796 28.440 1.00 11.81 117 PRO A C 1
ATOM 919 O O . PRO A 1 118 ? 21.420 64.043 28.975 1.00 20.58 117 PRO A O 1
ATOM 923 N N . LEU A 1 119 ? 23.498 64.439 28.253 1.00 10.79 118 LEU A N 1
ATOM 924 C CA . LEU A 1 119 ? 23.981 63.121 28.603 1.00 12.52 118 LEU A CA 1
ATOM 925 C C . LEU A 1 119 ? 24.564 63.121 30.016 1.00 15.90 118 LEU A C 1
ATOM 926 O O . LEU A 1 119 ? 25.032 64.153 30.495 1.00 12.54 118 LEU A O 1
ATOM 931 N N . ASP A 1 120 ? 24.565 61.932 30.610 1.00 14.80 119 ASP A N 1
ATOM 932 C CA . ASP A 1 120 ? 25.355 61.826 31.834 1.00 13.85 119 ASP A CA 1
ATOM 933 C C . ASP A 1 120 ? 26.836 61.931 31.482 1.00 21.63 119 ASP A C 1
ATOM 934 O O . ASP A 1 120 ? 27.244 61.777 30.327 1.00 15.62 119 ASP A O 1
ATOM 939 N N . ALA A 1 121 ? 27.660 62.222 32.500 1.00 11.28 120 ALA A N 1
ATOM 940 C CA . ALA A 1 121 ? 29.068 62.475 32.260 1.00 12.47 120 ALA A CA 1
ATOM 941 C C . ALA A 1 121 ? 29.794 61.285 31.641 1.00 9.46 120 ALA A C 1
ATOM 942 O O . ALA A 1 121 ? 30.666 61.444 30.776 1.00 12.27 120 ALA A O 1
ATOM 944 N N . ARG A 1 122 ? 29.422 60.098 32.098 1.00 10.29 121 ARG A N 1
ATOM 945 C CA . ARG A 1 122 ? 30.017 58.881 31.552 1.00 9.49 121 ARG A CA 1
ATOM 946 C C . ARG A 1 122 ? 29.882 58.849 30.024 1.00 11.94 121 ARG A C 1
ATOM 947 O O . ARG A 1 122 ? 30.878 58.634 29.329 1.00 13.76 121 ARG A O 1
ATOM 955 N N . GLN A 1 123 ? 28.668 59.080 29.538 1.00 8.87 122 GLN A N 1
ATOM 956 C CA . GLN A 1 123 ? 28.490 58.997 28.090 1.00 12.01 122 GLN A CA 1
ATOM 957 C C . GLN A 1 123 ? 29.141 60.192 27.433 1.00 14.23 122 GLN A C 1
ATOM 958 O O . GLN A 1 123 ? 29.689 60.064 26.349 1.00 13.93 122 GLN A O 1
ATOM 964 N N . ARG A 1 124 ? 29.070 61.347 28.108 1.00 10.82 123 ARG A N 1
ATOM 965 C CA . ARG A 1 124 ? 29.669 62.509 27.440 1.00 6.86 123 ARG A CA 1
ATOM 966 C C . ARG A 1 124 ? 31.163 62.352 27.320 1.00 13.19 123 ARG A C 1
ATOM 967 O O . ARG A 1 124 ? 31.741 62.686 26.277 1.00 11.55 123 ARG A O 1
ATOM 975 N N . VAL A 1 125 ? 31.886 61.869 28.339 1.00 11.99 124 VAL A N 1
ATOM 976 C CA . VAL A 1 125 ? 33.343 61.787 28.175 1.00 10.11 124 VAL A CA 1
ATOM 977 C C . VAL A 1 125 ? 33.725 60.683 27.196 1.00 10.15 124 VAL A C 1
ATOM 978 O O . VAL A 1 125 ? 34.734 60.774 26.497 1.00 9.32 124 VAL A O 1
ATOM 990 N N . LEU A 1 127 ? 32.083 60.052 24.448 1.00 9.45 126 LEU A N 1
ATOM 991 C CA . LEU A 1 127 ? 32.015 60.730 23.154 1.00 11.09 126 LEU A CA 1
ATOM 992 C C . LEU A 1 127 ? 33.089 61.784 22.930 1.00 9.33 126 LEU A C 1
ATOM 993 O O . LEU A 1 127 ? 33.567 61.960 21.807 1.00 8.95 126 LEU A O 1
ATOM 998 N N . ASP A 1 128 ? 33.498 62.513 23.955 1.00 10.11 127 ASP A N 1
ATOM 999 C CA . ASP A 1 128 ? 34.573 63.481 23.824 1.00 9.31 127 ASP A CA 1
ATOM 1000 C C . ASP A 1 128 ? 35.897 62.814 23.440 1.00 14.35 127 ASP A C 1
ATOM 1001 O O . ASP A 1 128 ? 36.686 63.343 22.648 1.00 11.90 127 ASP A O 1
ATOM 1006 N N . PHE A 1 129 ? 36.157 61.648 24.026 1.00 9.89 128 PHE A N 1
ATOM 1007 C CA . PHE A 1 129 ? 37.344 60.856 23.708 1.00 11.75 128 PHE A CA 1
ATOM 1008 C C . PHE A 1 129 ? 37.315 60.371 22.251 1.00 6.62 128 PHE A C 1
ATOM 1009 O O . PHE A 1 129 ? 38.293 60.453 21.514 1.00 8.19 128 PHE A O 1
ATOM 1017 N N . ALA A 1 130 ? 36.169 59.856 21.839 1.00 8.31 129 ALA A N 1
ATOM 1018 C CA . ALA A 1 130 ? 36.001 59.415 20.452 1.00 8.85 129 ALA A CA 1
ATOM 1019 C C . ALA A 1 130 ? 36.248 60.582 19.510 1.00 5.85 129 ALA A C 1
ATOM 1020 O O . ALA A 1 130 ? 36.928 60.412 18.492 1.00 9.83 129 ALA A O 1
ATOM 1022 N N . ALA A 1 131 ? 35.715 61.740 19.853 1.00 8.80 130 ALA A N 1
ATOM 1023 C CA . ALA A 1 131 ? 35.880 62.974 19.077 1.00 11.56 130 ALA A CA 1
ATOM 1024 C C . ALA A 1 131 ? 37.335 63.375 18.974 1.00 12.05 130 ALA A C 1
ATOM 1025 O O . ALA A 1 131 ? 37.847 63.703 17.896 1.00 10.18 130 ALA A O 1
ATOM 1027 N N . LYS A 1 132 ? 38.024 63.343 20.107 1.00 8.62 131 LYS A N 1
ATOM 1028 C CA . LYS A 1 132 ? 39.437 63.676 20.096 1.00 9.32 131 LYS A CA 1
ATOM 1029 C C . LYS A 1 132 ? 40.275 62.669 19.317 1.00 7.19 131 LYS A C 1
ATOM 1030 O O . LYS A 1 132 ? 41.274 62.988 18.644 1.00 15.00 131 LYS A O 1
ATOM 1044 N N . THR A 1 134 ? 39.133 61.116 16.805 1.00 10.92 133 THR A N 1
ATOM 1045 C CA . THR A 1 134 ? 38.740 61.314 15.414 1.00 10.79 133 THR A CA 1
ATOM 1046 C C . THR A 1 134 ? 39.478 62.500 14.825 1.00 11.02 133 THR A C 1
ATOM 1047 O O . THR A 1 134 ? 40.008 62.440 13.702 1.00 11.24 133 THR A O 1
ATOM 1051 N N . ARG A 1 135 ? 39.583 63.585 15.592 1.00 10.35 134 ARG A N 1
ATOM 1052 C CA . ARG A 1 135 ? 40.305 64.767 15.115 1.00 11.96 134 ARG A CA 1
ATOM 1053 C C . ARG A 1 135 ? 41.806 64.769 15.327 1.00 17.28 134 ARG A C 1
ATOM 1054 O O . ARG A 1 135 ? 42.572 65.380 14.554 1.00 14.64 134 ARG A O 1
ATOM 1062 N N . ALA A 1 136 ? 42.298 64.130 16.379 1.00 12.99 135 ALA A N 1
ATOM 1063 C CA . ALA A 1 136 ? 43.697 64.329 16.763 1.00 11.52 135 ALA A CA 1
ATOM 1064 C C . ALA A 1 136 ? 44.183 63.222 17.667 1.00 11.72 135 ALA A C 1
ATOM 1065 O O . ALA A 1 136 ? 44.596 63.482 18.796 1.00 11.72 135 ALA A O 1
ATOM 1067 N N . SER A 1 137 ? 44.129 62.006 17.126 1.00 13.44 136 SER A N 1
ATOM 1068 C CA . SER A 1 137 ? 44.538 60.877 17.952 1.00 12.82 136 SER A CA 1
ATOM 1069 C C . SER A 1 137 ? 45.958 60.990 18.482 1.00 11.77 136 SER A C 1
ATOM 1070 O O . SER A 1 137 ? 46.258 60.482 19.567 1.00 15.97 136 SER A O 1
ATOM 1073 N N . ALA A 1 138 ? 46.846 61.668 17.749 1.00 13.77 137 ALA A N 1
ATOM 1074 C CA . ALA A 1 138 ? 48.240 61.768 18.169 1.00 12.11 137 ALA A CA 1
ATOM 1075 C C . ALA A 1 138 ? 48.392 62.562 19.461 1.00 13.86 137 ALA A C 1
ATOM 1076 O O . ALA A 1 138 ? 49.399 62.451 20.156 1.00 12.90 137 ALA A O 1
ATOM 1078 N N . GLU A 1 139 ? 47.371 63.339 19.786 1.00 15.51 138 GLU A N 1
ATOM 1079 C CA . GLU A 1 139 ? 47.412 64.182 20.969 1.00 14.96 138 GLU A CA 1
ATOM 1080 C C . GLU A 1 139 ? 46.743 63.537 22.171 1.00 14.91 138 GLU A C 1
ATOM 1081 O O . GLU A 1 139 ? 46.639 64.109 23.247 1.00 12.58 138 GLU A O 1
ATOM 1087 N N . ILE A 1 140 ? 46.268 62.317 22.059 1.00 10.69 139 ILE A N 1
ATOM 1088 C CA A ILE A 1 140 ? 45.679 61.671 23.235 0.50 10.12 139 ILE A CA 1
ATOM 1089 C CA B ILE A 1 140 ? 45.694 61.627 23.206 0.50 9.57 139 ILE A CA 1
ATOM 1090 C C . ILE A 1 140 ? 46.798 61.304 24.200 1.00 16.19 139 ILE A C 1
ATOM 1091 O O . ILE A 1 140 ? 47.835 60.787 23.777 1.00 13.54 139 ILE A O 1
ATOM 1100 N N . GLU A 1 141 ? 46.560 61.617 25.472 1.00 14.26 140 GLU A N 1
ATOM 1101 C CA . GLU A 1 141 ? 47.523 61.412 26.549 1.00 22.19 140 GLU A CA 1
ATOM 1102 C C . GLU A 1 141 ? 46.947 60.570 27.696 1.00 15.04 140 GLU A C 1
ATOM 1103 O O . GLU A 1 141 ? 45.748 60.324 27.778 1.00 11.23 140 GLU A O 1
ATOM 1109 N N . GLU A 1 142 ? 47.856 60.205 28.597 1.00 13.16 141 GLU A N 1
ATOM 1110 C CA . GLU A 1 142 ? 47.426 59.425 29.755 1.00 10.66 141 GLU A CA 1
ATOM 1111 C C . GLU A 1 142 ? 46.306 60.126 30.502 1.00 11.54 141 GLU A C 1
ATOM 1112 O O . GLU A 1 142 ? 45.373 59.498 30.980 1.00 15.44 141 GLU A O 1
ATOM 1118 N N . ALA A 1 143 ? 46.347 61.446 30.621 1.00 14.27 142 ALA A N 1
ATOM 1119 C CA . ALA A 1 143 ? 45.296 62.169 31.330 1.00 15.06 142 ALA A CA 1
ATOM 1120 C C . ALA A 1 143 ? 43.934 62.015 30.658 1.00 15.29 142 ALA A C 1
ATOM 1121 O O . ALA A 1 143 ? 42.917 62.018 31.350 1.00 15.95 142 ALA A O 1
ATOM 1123 N N . ASP A 1 144 ? 43.910 61.894 29.324 1.00 14.46 143 ASP A N 1
ATOM 1124 C CA . ASP A 1 144 ? 42.654 61.636 28.629 1.00 14.13 143 ASP A CA 1
ATOM 1125 C C . ASP A 1 144 ? 42.075 60.275 28.979 1.00 10.30 143 ASP A C 1
ATOM 1126 O O . ASP A 1 144 ? 40.881 60.063 29.165 1.00 11.45 143 ASP A O 1
ATOM 1131 N N . ARG A 1 145 ? 42.940 59.267 29.078 1.00 9.14 144 ARG A N 1
ATOM 1132 C CA . ARG A 1 145 ? 42.488 57.946 29.498 1.00 10.49 144 ARG A CA 1
ATOM 1133 C C . ARG A 1 145 ? 42.026 57.974 30.957 1.00 13.62 144 ARG A C 1
ATOM 1134 O O . ARG A 1 145 ? 41.099 57.262 31.340 1.00 12.83 144 ARG A O 1
ATOM 1142 N N . GLU A 1 146 ? 42.651 58.805 31.783 1.00 14.90 145 GLU A N 1
ATOM 1143 C CA . GLU A 1 146 ? 42.236 58.831 33.192 1.00 12.70 145 GLU A CA 1
ATOM 1144 C C . GLU A 1 146 ? 40.876 59.481 33.339 1.00 10.13 145 GLU A C 1
ATOM 1145 O O . GLU A 1 146 ? 40.104 59.158 34.261 1.00 13.77 145 GLU A O 1
ATOM 1151 N N . VAL A 1 147 ? 40.562 60.402 32.433 1.00 14.91 146 VAL A N 1
ATOM 1152 C CA . VAL A 1 147 ? 39.219 60.999 32.486 1.00 12.76 146 VAL A CA 1
ATOM 1153 C C . VAL A 1 147 ? 38.170 59.908 32.337 1.00 12.33 146 VAL A C 1
ATOM 1154 O O . VAL A 1 147 ? 37.154 59.846 33.027 1.00 13.89 146 VAL A O 1
ATOM 1158 N N . LEU A 1 148 ? 38.403 58.994 31.404 1.00 11.42 147 LEU A N 1
ATOM 1159 C CA . LEU A 1 148 ? 37.484 57.875 31.220 1.00 7.60 147 LEU A CA 1
ATOM 1160 C C . LEU A 1 148 ? 37.380 57.006 32.465 1.00 9.36 147 LEU A C 1
ATOM 1161 O O . LEU A 1 148 ? 36.291 56.583 32.861 1.00 11.03 147 LEU A O 1
ATOM 1166 N N . ARG A 1 149 ? 38.539 56.710 33.076 1.00 11.90 148 ARG A N 1
ATOM 1167 C CA A ARG A 1 149 ? 38.493 55.927 34.309 0.50 10.41 148 ARG A CA 1
ATOM 1168 C CA B ARG A 1 149 ? 38.526 55.950 34.318 0.50 10.60 148 ARG A CA 1
ATOM 1169 C C . ARG A 1 149 ? 37.771 56.662 35.442 1.00 12.86 148 ARG A C 1
ATOM 1170 O O . ARG A 1 149 ? 37.124 56.009 36.267 1.00 13.90 148 ARG A O 1
ATOM 1185 N N . SER A 1 150 ? 37.875 57.983 35.448 1.00 12.77 149 SER A N 1
ATOM 1186 C CA A SER A 1 150 ? 37.217 58.815 36.436 0.50 13.88 149 SER A CA 1
ATOM 1187 C CA B SER A 1 150 ? 37.222 58.832 36.445 0.50 13.97 149 SER A CA 1
ATOM 1188 C C . SER A 1 150 ? 35.706 58.805 36.343 1.00 20.83 149 SER A C 1
ATOM 1189 O O . SER A 1 150 ? 34.925 59.242 37.193 1.00 14.80 149 SER A O 1
ATOM 1194 N N . HIS A 1 151 ? 35.202 58.260 35.234 1.00 13.33 150 HIS A N 1
ATOM 1195 C CA . HIS A 1 151 ? 33.769 58.111 35.083 1.00 10.88 150 HIS A CA 1
ATOM 1196 C C . HIS A 1 151 ? 33.328 56.659 34.891 1.00 14.64 150 HIS A C 1
ATOM 1197 O O . HIS A 1 151 ? 32.222 56.446 34.408 1.00 11.43 150 HIS A O 1
ATOM 1204 N N . GLY A 1 152 ? 34.159 55.718 35.323 1.00 12.27 151 GLY A N 1
ATOM 1205 C CA . GLY A 1 152 ? 33.759 54.357 35.528 1.00 12.87 151 GLY A CA 1
ATOM 1206 C C . GLY A 1 152 ? 34.185 53.387 34.455 1.00 19.81 151 GLY A C 1
ATOM 1207 O O . GLY A 1 152 ? 33.862 52.202 34.602 1.00 13.74 151 GLY A O 1
ATOM 1208 N N . PHE A 1 153 ? 34.899 53.849 33.420 1.00 15.14 152 PHE A N 1
ATOM 1209 C CA . PHE A 1 153 ? 35.425 52.913 32.428 1.00 12.06 152 PHE A CA 1
ATOM 1210 C C . PHE A 1 153 ? 36.723 52.265 32.892 1.00 12.70 152 PHE A C 1
ATOM 1211 O O . PHE A 1 153 ? 37.638 52.945 33.357 1.00 22.01 152 PHE A O 1
ATOM 1219 N N . ASN A 1 154 ? 36.813 50.946 32.753 1.00 9.27 153 ASN A N 1
ATOM 1220 C CA . ASN A 1 154 ? 38.076 50.288 33.010 1.00 11.61 153 ASN A CA 1
ATOM 1221 C C . ASN A 1 154 ? 38.896 50.196 31.713 1.00 16.97 153 ASN A C 1
ATOM 1222 O O . ASN A 1 154 ? 38.524 50.720 30.668 1.00 13.25 153 ASN A O 1
ATOM 1227 N N . ASP A 1 155 ? 40.041 49.530 31.767 1.00 10.42 154 ASP A N 1
ATOM 1228 C CA . ASP A 1 155 ? 40.960 49.608 30.629 1.00 9.29 154 ASP A CA 1
ATOM 1229 C C . ASP A 1 155 ? 40.426 48.785 29.463 1.00 12.74 154 ASP A C 1
ATOM 1230 O O . ASP A 1 155 ? 40.685 49.142 28.314 1.00 12.88 154 ASP A O 1
ATOM 1235 N N . ARG A 1 156 ? 39.686 47.732 29.770 1.00 13.99 155 ARG A N 1
ATOM 1236 C CA . ARG A 1 156 ? 39.066 46.977 28.685 1.00 9.81 155 ARG A CA 1
ATOM 1237 C C . ARG A 1 156 ? 38.047 47.864 27.993 1.00 13.42 155 ARG A C 1
ATOM 1238 O O . ARG A 1 156 ? 37.892 47.843 26.785 1.00 14.12 155 ARG A O 1
ATOM 1246 N N . ASP A 1 157 ? 37.323 48.667 28.761 1.00 11.82 156 ASP A N 1
ATOM 1247 C CA . ASP A 1 157 ? 36.325 49.547 28.190 1.00 7.09 156 ASP A CA 1
ATOM 1248 C C . ASP A 1 157 ? 36.980 50.580 27.263 1.00 8.86 156 ASP A C 1
ATOM 1249 O O . ASP A 1 157 ? 36.451 50.890 26.198 1.00 12.88 156 ASP A O 1
ATOM 1254 N N . ILE A 1 158 ? 38.092 51.141 27.707 1.00 9.21 157 ILE A N 1
ATOM 1255 C CA . ILE A 1 158 ? 38.821 52.133 26.910 1.00 13.24 157 ILE A CA 1
ATOM 1256 C C . ILE A 1 158 ? 39.266 51.508 25.598 1.00 10.43 157 ILE A C 1
ATOM 1257 O O . ILE A 1 158 ? 39.148 52.083 24.512 1.00 12.82 157 ILE A O 1
ATOM 1262 N N . TRP A 1 159 ? 39.767 50.277 25.668 1.00 11.49 158 TRP A N 1
ATOM 1263 C CA . TRP A 1 159 ? 40.137 49.544 24.459 1.00 10.66 158 TRP A CA 1
ATOM 1264 C C . TRP A 1 159 ? 38.964 49.414 23.485 1.00 14.10 158 TRP A C 1
ATOM 1265 O O . TRP A 1 159 ? 39.063 49.602 22.267 1.00 13.14 158 TRP A O 1
ATOM 1276 N N . ASP A 1 160 ? 37.799 49.059 24.034 1.00 10.48 159 ASP A N 1
ATOM 1277 C CA . ASP A 1 160 ? 36.591 48.994 23.225 1.00 7.59 159 ASP A CA 1
ATOM 1278 C C . ASP A 1 160 ? 36.207 50.343 22.651 1.00 10.76 159 ASP A C 1
ATOM 1279 O O . ASP A 1 160 ? 35.785 50.431 21.500 1.00 10.97 159 ASP A O 1
ATOM 1284 N N . ILE A 1 161 ? 36.317 51.423 23.431 1.00 9.58 160 ILE A N 1
ATOM 1285 C CA . ILE A 1 161 ? 35.953 52.724 22.867 1.00 8.30 160 ILE A CA 1
ATOM 1286 C C . ILE A 1 161 ? 36.869 53.084 21.713 1.00 9.12 160 ILE A C 1
ATOM 1287 O O . ILE A 1 161 ? 36.484 53.580 20.642 1.00 10.42 160 ILE A O 1
ATOM 1292 N N . ALA A 1 162 ? 38.161 52.811 21.916 1.00 8.22 161 ALA A N 1
ATOM 1293 C CA . ALA A 1 162 ? 39.156 53.073 20.887 1.00 9.70 161 ALA A CA 1
ATOM 1294 C C . ALA A 1 162 ? 38.879 52.243 19.637 1.00 9.28 161 ALA A C 1
ATOM 1295 O O . ALA A 1 162 ? 39.013 52.749 18.520 1.00 10.05 161 ALA A O 1
ATOM 1297 N N . ASN A 1 163 ? 38.497 50.986 19.794 1.00 8.55 162 ASN A N 1
ATOM 1298 C CA . ASN A 1 163 ? 38.336 50.173 18.575 1.00 9.75 162 ASN A CA 1
ATOM 1299 C C . ASN A 1 163 ? 37.071 50.543 17.828 1.00 14.83 162 ASN A C 1
ATOM 1300 O O . ASN A 1 163 ? 37.083 50.604 16.592 1.00 12.17 162 ASN A O 1
ATOM 1305 N N . VAL A 1 164 ? 35.982 50.795 18.554 1.00 10.81 163 VAL A N 1
ATOM 1306 C CA . VAL A 1 164 ? 34.760 51.217 17.887 1.00 8.64 163 VAL A CA 1
ATOM 1307 C C . VAL A 1 164 ? 35.028 52.529 17.151 1.00 8.10 163 VAL A C 1
ATOM 1308 O O . VAL A 1 164 ? 34.693 52.661 15.987 1.00 12.34 163 VAL A O 1
ATOM 1312 N N . THR A 1 165 ? 35.644 53.477 17.842 1.00 9.79 164 THR A N 1
ATOM 1313 C CA . THR A 1 165 ? 35.982 54.760 17.260 1.00 8.27 164 THR A CA 1
ATOM 1314 C C . THR A 1 165 ? 36.850 54.592 16.010 1.00 14.67 164 THR A C 1
ATOM 1315 O O . THR A 1 165 ? 36.555 55.114 14.932 1.00 11.80 164 THR A O 1
ATOM 1319 N N . GLY A 1 166 ? 37.944 53.839 16.120 1.00 10.17 165 GLY A N 1
ATOM 1320 C CA . GLY A 1 166 ? 38.820 53.600 14.975 1.00 10.91 165 GLY A CA 1
ATOM 1321 C C . GLY A 1 166 ? 38.087 52.935 13.826 1.00 13.16 165 GLY A C 1
ATOM 1322 O O . GLY A 1 166 ? 38.292 53.321 12.668 1.00 12.55 165 GLY A O 1
ATOM 1323 N N . PHE A 1 167 ? 37.242 51.963 14.140 1.00 10.40 166 PHE A N 1
ATOM 1324 C CA . PHE A 1 167 ? 36.481 51.269 13.096 1.00 11.64 166 PHE A CA 1
ATOM 1325 C C . PHE A 1 167 ? 35.648 52.245 12.283 1.00 9.72 166 PHE A C 1
ATOM 1326 O O . PHE A 1 167 ? 35.680 52.124 11.061 1.00 8.02 166 PHE A O 1
ATOM 1334 N N . PHE A 1 168 ? 34.938 53.205 12.889 1.00 10.06 167 PHE A N 1
ATOM 1335 C CA . PHE A 1 168 ? 34.134 54.109 12.067 1.00 8.57 167 PHE A CA 1
ATOM 1336 C C . PHE A 1 168 ? 35.003 55.111 11.349 1.00 11.66 167 PHE A C 1
ATOM 1337 O O . PHE A 1 168 ? 34.582 55.667 10.327 1.00 12.16 167 PHE A O 1
ATOM 1345 N N . ASN A 1 169 ? 36.213 55.342 11.867 1.00 7.34 168 ASN A N 1
ATOM 1346 C CA . ASN A 1 169 ? 37.132 56.177 11.088 1.00 9.50 168 ASN A CA 1
ATOM 1347 C C . ASN A 1 169 ? 37.571 55.444 9.806 1.00 10.66 168 ASN A C 1
ATOM 1348 O O . ASN A 1 169 ? 38.014 56.048 8.813 1.00 10.33 168 ASN A O 1
ATOM 1361 N N . THR A 1 171 ? 35.374 52.957 8.305 1.00 8.59 170 THR A N 1
ATOM 1362 C CA . THR A 1 171 ? 34.196 52.763 7.464 1.00 8.55 170 THR A CA 1
ATOM 1363 C C . THR A 1 171 ? 33.694 54.079 6.930 1.00 10.64 170 THR A C 1
ATOM 1364 O O . THR A 1 171 ? 33.224 54.149 5.785 1.00 9.85 170 THR A O 1
ATOM 1368 N N . ASN A 1 172 ? 33.795 55.168 7.688 1.00 7.58 171 ASN A N 1
ATOM 1369 C CA . ASN A 1 172 ? 33.412 56.453 7.104 1.00 6.62 171 ASN A CA 1
ATOM 1370 C C . ASN A 1 172 ? 34.205 56.771 5.843 1.00 8.92 171 ASN A C 1
ATOM 1371 O O . ASN A 1 172 ? 33.604 57.282 4.911 1.00 11.14 171 ASN A O 1
ATOM 1376 N N . ARG A 1 173 ? 35.491 56.464 5.886 1.00 7.93 172 ARG A N 1
ATOM 1377 C CA . ARG A 1 173 ? 36.387 56.846 4.779 1.00 8.56 172 ARG A CA 1
ATOM 1378 C C . ARG A 1 173 ? 36.100 56.017 3.548 1.00 14.50 172 ARG A C 1
ATOM 1379 O O . ARG A 1 173 ? 36.071 56.497 2.412 1.00 12.75 172 ARG A O 1
ATOM 1387 N N . VAL A 1 174 ? 35.883 54.718 3.807 1.00 13.75 173 VAL A N 1
ATOM 1388 C CA . VAL A 1 174 ? 35.559 53.845 2.681 1.00 9.12 173 VAL A CA 1
ATOM 1389 C C . VAL A 1 174 ? 34.242 54.265 2.057 1.00 19.14 173 VAL A C 1
ATOM 1390 O O . VAL A 1 174 ? 34.080 54.369 0.834 1.00 13.90 173 VAL A O 1
ATOM 1394 N N . ALA A 1 175 ? 33.248 54.530 2.914 1.00 7.15 174 ALA A N 1
ATOM 1395 C CA . ALA A 1 175 ? 31.930 54.861 2.384 1.00 9.14 174 ALA A CA 1
ATOM 1396 C C . ALA A 1 175 ? 31.973 56.160 1.602 1.00 10.92 174 ALA A C 1
ATOM 1397 O O . ALA A 1 175 ? 31.470 56.247 0.492 1.00 12.60 174 ALA A O 1
ATOM 1399 N N . SER A 1 176 ? 32.599 57.166 2.202 1.00 9.82 175 SER A N 1
ATOM 1400 C CA . SER A 1 176 ? 32.614 58.467 1.532 1.00 7.69 175 SER A CA 1
ATOM 1401 C C . SER A 1 176 ? 33.482 58.394 0.280 1.00 11.34 175 SER A C 1
ATOM 1402 O O . SER A 1 176 ? 33.149 58.963 -0.750 1.00 13.56 175 SER A O 1
ATOM 1405 N N . ALA A 1 177 ? 34.596 57.685 0.326 1.00 10.32 176 ALA A N 1
ATOM 1406 C CA . ALA A 1 177 ? 35.451 57.679 -0.856 1.00 10.28 176 ALA A CA 1
ATOM 1407 C C . ALA A 1 177 ? 34.807 56.947 -2.026 1.00 15.45 176 ALA A C 1
ATOM 1408 O O . ALA A 1 177 ? 35.151 57.216 -3.185 1.00 11.40 176 ALA A O 1
ATOM 1410 N N . THR A 1 178 ? 33.907 56.006 -1.745 1.00 8.94 177 THR A N 1
ATOM 1411 C CA . THR A 1 178 ? 33.312 55.238 -2.837 1.00 8.06 177 THR A CA 1
ATOM 1412 C C . THR A 1 178 ? 31.902 55.679 -3.212 1.00 9.90 177 THR A C 1
ATOM 1413 O O . THR A 1 178 ? 31.252 55.068 -4.067 1.00 13.77 177 THR A O 1
ATOM 1417 N N . ALA A 1 179 ? 31.428 56.739 -2.566 1.00 10.35 178 ALA A N 1
ATOM 1418 C CA . ALA A 1 179 ? 30.079 57.237 -2.712 1.00 9.85 178 ALA A CA 1
ATOM 1419 C C . ALA A 1 179 ? 29.071 56.142 -2.398 1.00 12.01 178 ALA A C 1
ATOM 1420 O O . ALA A 1 179 ? 28.094 55.919 -3.113 1.00 15.21 178 ALA A O 1
ATOM 1446 N N . PRO A 1 182 ? 23.381 54.941 1.486 1.00 10.78 181 PRO A N 1
ATOM 1447 C CA . PRO A 1 182 ? 22.528 54.205 2.442 1.00 13.98 181 PRO A CA 1
ATOM 1448 C C . PRO A 1 182 ? 21.166 53.809 1.883 1.00 12.21 181 PRO A C 1
ATOM 1449 O O . PRO A 1 182 ? 20.537 54.456 1.045 1.00 12.52 181 PRO A O 1
ATOM 1453 N N . ASN A 1 183 ? 20.672 52.655 2.361 1.00 10.29 182 ASN A N 1
ATOM 1454 C CA . ASN A 1 183 ? 19.387 52.121 1.964 1.00 12.58 182 ASN A CA 1
ATOM 1455 C C . ASN A 1 183 ? 18.307 53.142 2.255 1.00 13.63 182 ASN A C 1
ATOM 1456 O O . ASN A 1 183 ? 18.215 53.732 3.324 1.00 10.84 182 ASN A O 1
ATOM 1461 N N . ALA A 1 184 ? 17.436 53.349 1.278 1.00 16.82 183 ALA A N 1
ATOM 1462 C CA . ALA A 1 184 ? 16.440 54.411 1.417 1.00 17.44 183 ALA A CA 1
ATOM 1463 C C . ALA A 1 184 ? 15.546 54.200 2.627 1.00 11.30 183 ALA A C 1
ATOM 1464 O O . ALA A 1 184 ? 15.026 55.179 3.161 1.00 14.65 183 ALA A O 1
ATOM 1466 N N . GLU A 1 185 ? 15.402 52.957 3.059 1.00 17.16 184 GLU A N 1
ATOM 1467 C CA . GLU A 1 185 ? 14.485 52.644 4.142 1.00 21.51 184 GLU A CA 1
ATOM 1468 C C . GLU A 1 185 ? 14.899 53.284 5.451 1.00 18.32 184 GLU A C 1
ATOM 1469 O O . GLU A 1 185 ? 14.036 53.555 6.284 1.00 19.26 184 GLU A O 1
ATOM 1475 N N . TYR A 1 186 ? 16.198 53.489 5.640 1.00 9.87 185 TYR A N 1
ATOM 1476 C CA . TYR A 1 186 ? 16.635 54.019 6.931 1.00 10.99 185 TYR A CA 1
ATOM 1477 C C . TYR A 1 186 ? 16.026 55.348 7.334 1.00 10.39 185 TYR A C 1
ATOM 1478 O O . TYR A 1 186 ? 15.784 55.618 8.519 1.00 15.76 185 TYR A O 1
ATOM 1487 N N . HIS A 1 187 ? 15.818 56.228 6.363 1.00 12.02 186 HIS A N 1
ATOM 1488 C CA . HIS A 1 187 ? 15.562 57.629 6.632 1.00 9.60 186 HIS A CA 1
ATOM 1489 C C . HIS A 1 187 ? 14.299 57.803 7.460 1.00 14.98 186 HIS A C 1
ATOM 1490 O O . HIS A 1 187 ? 14.264 58.643 8.354 1.00 15.57 186 HIS A O 1
ATOM 1497 N N . GLY A 1 188 ? 13.274 57.021 7.152 1.00 12.18 187 GLY A N 1
ATOM 1498 C CA . GLY A 1 188 ? 11.991 57.206 7.777 1.00 16.78 187 GLY A CA 1
ATOM 1499 C C . GLY A 1 188 ? 11.729 56.387 9.019 1.00 15.46 187 GLY A C 1
ATOM 1500 O O . GLY A 1 188 ? 10.636 56.468 9.587 1.00 18.03 187 GLY A O 1
ATOM 1501 N N . GLN A 1 189 ? 12.709 55.600 9.425 1.00 16.24 188 GLN A N 1
ATOM 1502 C CA . GLN A 1 189 ? 12.591 54.655 10.518 1.00 13.82 188 GLN A CA 1
ATOM 1503 C C . GLN A 1 189 ? 12.756 55.306 11.878 1.00 15.77 188 GLN A C 1
ATOM 1504 O O . GLN A 1 189 ? 13.615 56.161 12.051 1.00 13.32 188 GLN A O 1
ATOM 1510 N N . PHE A 1 190 ? 11.949 54.859 12.834 1.00 11.79 189 PHE A N 1
ATOM 1511 C CA . PHE A 1 190 ? 12.192 55.239 14.217 1.00 16.07 189 PHE A CA 1
ATOM 1512 C C . PHE A 1 190 ? 12.141 56.745 14.404 1.00 14.98 189 PHE A C 1
ATOM 1513 O O . PHE A 1 190 ? 12.923 57.345 15.135 1.00 19.42 189 PHE A O 1
ATOM 1521 N N . ARG A 1 191 ? 11.170 57.379 13.740 1.00 13.01 190 ARG A N 1
ATOM 1522 C CA . ARG A 1 191 ? 11.016 58.814 13.871 1.00 17.91 190 ARG A CA 1
ATOM 1523 C C . ARG A 1 191 ? 9.986 59.226 14.920 1.00 157.91 190 ARG A C 1
ATOM 1524 O O . ARG A 1 191 ? 9.666 60.432 15.011 1.00 34.53 190 ARG A O 1
ATOM 1533 N N . GLY B 1 1 ? 55.740 59.321 31.277 1.00 157.91 0 GLY B N 1
ATOM 1534 C CA . GLY B 1 1 ? 56.671 60.394 31.662 1.00 54.51 0 GLY B CA 1
ATOM 1535 C C . GLY B 1 1 ? 58.111 59.917 31.556 1.00 30.35 0 GLY B C 1
ATOM 1536 O O . GLY B 1 1 ? 58.445 59.186 30.622 1.00 39.87 0 GLY B O 1
ATOM 1545 N N . THR B 1 3 ? 59.681 57.478 32.536 1.00 32.03 2 THR B N 1
ATOM 1546 C CA . THR B 1 3 ? 59.432 56.100 32.891 1.00 26.74 2 THR B CA 1
ATOM 1547 C C . THR B 1 3 ? 59.392 55.226 31.649 1.00 97.90 2 THR B C 1
ATOM 1548 O O . THR B 1 3 ? 58.933 55.686 30.602 1.00 34.22 2 THR B O 1
ATOM 1550 N N . LYS B 1 4 ? 59.844 53.975 31.668 1.00 43.45 3 LYS B N 1
ATOM 1551 C CA . LYS B 1 4 ? 59.845 53.225 30.406 1.00 42.81 3 LYS B CA 1
ATOM 1552 C C . LYS B 1 4 ? 58.410 53.017 29.933 1.00 29.32 3 LYS B C 1
ATOM 1553 O O . LYS B 1 4 ? 57.557 52.563 30.697 1.00 30.76 3 LYS B O 1
ATOM 1556 N N . PRO B 1 5 ? 58.108 53.322 28.673 1.00 37.45 4 PRO B N 1
ATOM 1557 C CA . PRO B 1 5 ? 56.741 53.092 28.200 1.00 17.09 4 PRO B CA 1
ATOM 1558 C C . PRO B 1 5 ? 56.340 51.627 28.354 1.00 18.88 4 PRO B C 1
ATOM 1559 O O . PRO B 1 5 ? 57.100 50.707 28.043 1.00 29.22 4 PRO B O 1
ATOM 1563 N N . LYS B 1 6 ? 55.128 51.438 28.833 1.00 21.06 5 LYS B N 1
ATOM 1564 C CA . LYS B 1 6 ? 54.560 50.118 28.929 1.00 18.72 5 LYS B CA 1
ATOM 1565 C C . LYS B 1 6 ? 54.332 49.577 27.504 1.00 20.77 5 LYS B C 1
ATOM 1566 O O . LYS B 1 6 ? 54.047 50.343 26.585 1.00 18.94 5 LYS B O 1
ATOM 1572 N N . GLU B 1 7 ? 54.486 48.261 27.435 1.00 20.04 6 GLU B N 1
ATOM 1573 C CA . GLU B 1 7 ? 54.230 47.438 26.267 1.00 15.88 6 GLU B CA 1
ATOM 1574 C C . GLU B 1 7 ? 53.246 46.346 26.609 1.00 22.37 6 GLU B C 1
ATOM 1575 O O . GLU B 1 7 ? 53.178 45.868 27.737 1.00 24.77 6 GLU B O 1
ATOM 1581 N N . PRO B 1 8 ? 52.451 45.928 25.640 1.00 14.98 7 PRO B N 1
ATOM 1582 C CA . PRO B 1 8 ? 52.442 46.525 24.314 1.00 16.14 7 PRO B CA 1
ATOM 1583 C C . PRO B 1 8 ? 51.688 47.847 24.205 1.00 18.58 7 PRO B C 1
ATOM 1584 O O . PRO B 1 8 ? 51.897 48.537 23.213 1.00 14.74 7 PRO B O 1
ATOM 1588 N N . THR B 1 9 ? 50.827 48.192 25.146 1.00 14.28 8 THR B N 1
ATOM 1589 C CA . THR B 1 9 ? 50.130 49.457 25.232 1.00 10.06 8 THR B CA 1
ATOM 1590 C C . THR B 1 9 ? 50.165 49.956 26.675 1.00 12.00 8 THR B C 1
ATOM 1591 O O . THR B 1 9 ? 50.629 49.248 27.573 1.00 11.65 8 THR B O 1
ATOM 1595 N N . ALA B 1 10 ? 49.653 51.154 26.890 1.00 11.43 9 ALA B N 1
ATOM 1596 C CA . ALA B 1 10 ? 49.618 51.670 28.273 1.00 16.34 9 ALA B CA 1
ATOM 1597 C C . ALA B 1 10 ? 48.366 51.208 29.009 1.00 14.48 9 ALA B C 1
ATOM 1598 O O . ALA B 1 10 ? 48.038 51.670 30.105 1.00 17.90 9 ALA B O 1
ATOM 1600 N N . LEU B 1 11 ? 47.605 50.298 28.435 1.00 13.76 10 LEU B N 1
ATOM 1601 C CA . LEU B 1 11 ? 46.429 49.729 29.079 1.00 16.41 10 LEU B CA 1
ATOM 1602 C C . LEU B 1 11 ? 46.784 48.428 29.782 1.00 21.02 10 LEU B C 1
ATOM 1603 O O . LEU B 1 11 ? 47.625 47.673 29.323 1.00 16.05 10 LEU B O 1
ATOM 1608 N N . ASP B 1 12 ? 46.113 48.197 30.905 1.00 15.91 11 ASP B N 1
ATOM 1609 C CA . ASP B 1 12 ? 46.363 46.908 31.584 1.00 19.89 11 ASP B CA 1
ATOM 1610 C C . ASP B 1 12 ? 45.369 45.906 31.026 1.00 18.96 11 ASP B C 1
ATOM 1611 O O . ASP B 1 12 ? 44.222 45.748 31.453 1.00 24.69 11 ASP B O 1
ATOM 1616 N N . LEU B 1 13 ? 45.804 45.200 30.000 1.00 13.82 12 LEU B N 1
ATOM 1617 C CA . LEU B 1 13 ? 45.041 44.246 29.217 1.00 14.05 12 LEU B CA 1
ATOM 1618 C C . LEU B 1 13 ? 45.840 42.947 29.110 1.00 34.21 12 LEU B C 1
ATOM 1619 O O . LEU B 1 13 ? 46.299 42.565 28.035 1.00 20.24 12 LEU B O 1
ATOM 1624 N N . PRO B 1 14 ? 46.039 42.268 30.231 1.00 29.28 13 PRO B N 1
ATOM 1625 C CA . PRO B 1 14 ? 46.813 41.028 30.293 1.00 116.74 13 PRO B CA 1
ATOM 1626 C C . PRO B 1 14 ? 46.331 39.992 29.274 1.00 23.74 13 PRO B C 1
ATOM 1627 O O . PRO B 1 14 ? 45.139 39.923 28.981 1.00 34.36 13 PRO B O 1
ATOM 1639 N N . ALA B 1 16 ? 46.659 36.129 28.939 1.00 33.88 15 ALA B N 1
ATOM 1640 C CA . ALA B 1 16 ? 47.771 36.131 29.851 1.00 100.39 15 ALA B CA 1
ATOM 1641 C C . ALA B 1 16 ? 48.617 34.871 29.591 1.00 139.46 15 ALA B C 1
ATOM 1642 O O . ALA B 1 16 ? 48.230 34.082 28.726 1.00 26.59 15 ALA B O 1
ATOM 1644 N N . ASP B 1 17 ? 49.702 34.752 30.322 1.00 157.91 16 ASP B N 1
ATOM 1645 C CA . ASP B 1 17 ? 50.822 33.840 30.197 1.00 157.91 16 ASP B CA 1
ATOM 1646 C C . ASP B 1 17 ? 50.437 32.487 29.629 1.00 157.91 16 ASP B C 1
ATOM 1647 O O . ASP B 1 17 ? 50.802 32.269 28.452 1.00 157.91 16 ASP B O 1
ATOM 1649 N N . PRO B 1 18 ? 49.756 31.545 30.263 1.00 96.64 17 PRO B N 1
ATOM 1650 C CA . PRO B 1 18 ? 49.465 30.334 29.454 1.00 78.16 17 PRO B CA 1
ATOM 1651 C C . PRO B 1 18 ? 48.472 30.720 28.368 1.00 28.52 17 PRO B C 1
ATOM 1652 O O . PRO B 1 18 ? 47.260 30.808 28.525 1.00 26.63 17 PRO B O 1
ATOM 1656 N N . LEU B 1 19 ? 49.062 30.990 27.200 1.00 33.67 18 LEU B N 1
ATOM 1657 C CA . LEU B 1 19 ? 48.211 31.405 26.109 1.00 24.09 18 LEU B CA 1
ATOM 1658 C C . LEU B 1 19 ? 47.377 30.241 25.615 1.00 16.85 18 LEU B C 1
ATOM 1659 O O . LEU B 1 19 ? 47.823 29.110 25.740 1.00 31.82 18 LEU B O 1
ATOM 1664 N N . PRO B 1 20 ? 46.228 30.578 25.059 1.00 20.68 19 PRO B N 1
ATOM 1665 C CA . PRO B 1 20 ? 45.472 29.559 24.336 1.00 13.67 19 PRO B CA 1
ATOM 1666 C C . PRO B 1 20 ? 46.375 28.993 23.251 1.00 22.28 19 PRO B C 1
ATOM 1667 O O . PRO B 1 20 ? 47.160 29.705 22.623 1.00 23.57 19 PRO B O 1
ATOM 1671 N N . ASP B 1 21 ? 46.244 27.691 23.063 1.00 21.48 20 ASP B N 1
ATOM 1672 C CA . ASP B 1 21 ? 47.110 26.957 22.153 1.00 21.52 20 ASP B CA 1
ATOM 1673 C C . ASP B 1 21 ? 47.180 27.600 20.781 1.00 20.22 20 ASP B C 1
ATOM 1674 O O . ASP B 1 21 ? 48.255 27.699 20.186 1.00 22.87 20 ASP B O 1
ATOM 1679 N N . GLU B 1 22 ? 46.035 28.043 20.272 1.00 18.05 21 GLU B N 1
ATOM 1680 C CA . GLU B 1 22 ? 46.059 28.537 18.883 1.00 15.22 21 GLU B CA 1
ATOM 1681 C C . GLU B 1 22 ? 46.814 29.863 18.783 1.00 19.61 21 GLU B C 1
ATOM 1682 O O . GLU B 1 22 ? 47.423 30.176 17.765 1.00 18.06 21 GLU B O 1
ATOM 1688 N N . THR B 1 23 ? 46.772 30.683 19.832 1.00 20.54 22 THR B N 1
ATOM 1689 C CA . THR B 1 23 ? 47.458 31.976 19.803 1.00 16.33 22 THR B CA 1
ATOM 1690 C C . THR B 1 23 ? 48.960 31.805 19.981 1.00 22.61 22 THR B C 1
ATOM 1691 O O . THR B 1 23 ? 49.804 32.445 19.357 1.00 20.60 22 THR B O 1
ATOM 1695 N N . GLN B 1 24 ? 49.344 30.902 20.889 1.00 19.04 23 GLN B N 1
ATOM 1696 C CA . GLN B 1 24 ? 50.727 30.479 21.030 1.00 16.82 23 GLN B CA 1
ATOM 1697 C C . GLN B 1 24 ? 51.351 30.139 19.684 1.00 15.47 23 GLN B C 1
ATOM 1698 O O . GLN B 1 24 ? 52.441 30.586 19.323 1.00 17.46 23 GLN B O 1
ATOM 1704 N N . LYS B 1 25 ? 50.612 29.322 18.923 1.00 15.10 24 LYS B N 1
ATOM 1705 C CA . LYS B 1 25 ? 51.103 28.875 17.636 1.00 14.83 24 LYS B CA 1
ATOM 1706 C C . LYS B 1 25 ? 51.234 30.030 16.656 1.00 19.01 24 LYS B C 1
ATOM 1707 O O . LYS B 1 25 ? 52.300 30.112 16.027 1.00 23.34 24 LYS B O 1
ATOM 1711 N N . TYR B 1 26 ? 50.188 30.847 16.555 1.00 16.93 25 TYR B N 1
ATOM 1712 C CA . TYR B 1 26 ? 50.277 32.008 15.666 1.00 20.13 25 TYR B CA 1
ATOM 1713 C C . TYR B 1 26 ? 51.538 32.803 15.949 1.00 14.18 25 TYR B C 1
ATOM 1714 O O . TYR B 1 26 ? 52.347 33.176 15.138 1.00 17.54 25 TYR B O 1
ATOM 1723 N N . PHE B 1 27 ? 51.739 33.057 17.228 1.00 13.18 26 PHE B N 1
ATOM 1724 C CA . PHE B 1 27 ? 52.916 33.813 17.654 1.00 14.86 26 PHE B CA 1
ATOM 1725 C C . PHE B 1 27 ? 54.234 33.139 17.349 1.00 13.89 26 PHE B C 1
ATOM 1726 O O . PHE B 1 27 ? 55.188 33.840 17.020 1.00 17.56 26 PHE B O 1
ATOM 1734 N N . GLU B 1 28 ? 54.260 31.813 17.475 1.00 12.42 27 GLU B N 1
ATOM 1735 C CA . GLU B 1 28 ? 55.492 31.094 17.187 1.00 15.81 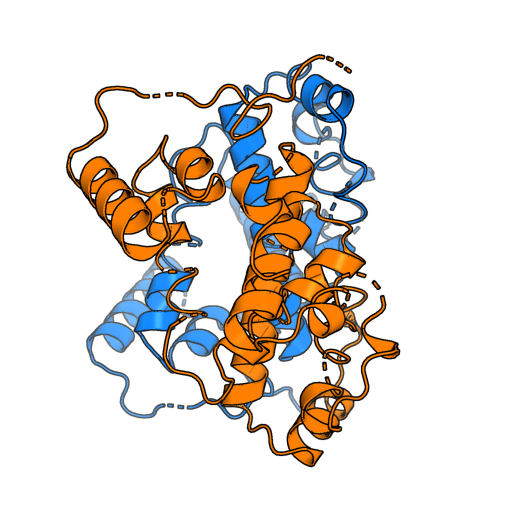27 GLU B CA 1
ATOM 1736 C C . GLU B 1 28 ? 55.843 31.244 15.716 1.00 20.70 27 GLU B C 1
ATOM 1737 O O . GLU B 1 28 ? 56.962 31.478 15.294 1.00 19.61 27 GLU B O 1
ATOM 1743 N N . ILE B 1 29 ? 54.774 31.109 14.935 1.00 21.58 28 ILE B N 1
ATOM 1744 C CA . ILE B 1 29 ? 54.918 31.307 13.494 1.00 18.13 28 ILE B CA 1
ATOM 1745 C C . ILE B 1 29 ? 55.381 32.726 13.193 1.00 15.22 28 ILE B C 1
ATOM 1746 O O . ILE B 1 29 ? 56.315 32.891 12.401 1.00 17.44 28 ILE B O 1
ATOM 1751 N N . CYS B 1 30 ? 54.787 33.740 13.808 1.00 19.20 29 CYS B N 1
ATOM 1752 C CA . CYS B 1 30 ? 55.261 35.103 13.569 1.00 13.16 29 CYS B CA 1
ATOM 1753 C C . CYS B 1 30 ? 56.755 35.238 13.833 1.00 17.91 29 CYS B C 1
ATOM 1754 O O . CYS B 1 30 ? 57.535 35.750 13.041 1.00 18.52 29 CYS B O 1
ATOM 1757 N N . GLN B 1 31 ? 57.155 34.759 15.005 1.00 14.41 30 GLN B N 1
ATOM 1758 C CA . GLN B 1 31 ? 58.538 34.842 15.428 1.00 13.06 30 GLN B CA 1
ATOM 1759 C C . GLN B 1 31 ? 59.447 34.225 14.372 1.00 16.46 30 GLN B C 1
ATOM 1760 O O . GLN B 1 31 ? 60.531 34.697 14.075 1.00 26.29 30 GLN B O 1
ATOM 1766 N N . GLU B 1 32 ? 58.908 33.146 13.806 1.00 17.32 31 GLU B N 1
ATOM 1767 C CA . GLU B 1 32 ? 59.762 32.340 12.912 1.00 21.39 31 GLU B CA 1
ATOM 1768 C C . GLU B 1 32 ? 59.872 32.967 11.535 1.00 18.25 31 GLU B C 1
ATOM 1769 O O . GLU B 1 32 ? 60.921 32.936 10.905 1.00 21.80 31 GLU B O 1
ATOM 1775 N N . LYS B 1 33 ? 58.777 33.560 11.068 1.00 14.88 32 LYS B N 1
ATOM 1776 C CA . LYS B 1 33 ? 58.694 34.182 9.753 1.00 20.66 32 LYS B CA 1
ATOM 1777 C C . LYS B 1 33 ? 59.100 35.653 9.770 1.00 35.43 32 LYS B C 1
ATOM 1778 O O . LYS B 1 33 ? 59.700 36.121 8.783 1.00 20.49 32 LYS B O 1
ATOM 1784 N N . LEU B 1 34 ? 58.794 36.346 10.864 1.00 18.74 33 LEU B N 1
ATOM 1785 C CA . LEU B 1 34 ? 59.022 37.767 11.047 1.00 23.84 33 LEU B CA 1
ATOM 1786 C C . LEU B 1 34 ? 60.221 38.140 11.915 1.00 23.13 33 LEU B C 1
ATOM 1787 O O . LEU B 1 34 ? 60.676 39.294 11.881 1.00 22.61 33 LEU B O 1
ATOM 1792 N N . GLY B 1 35 ? 60.730 37.201 12.692 1.00 14.16 34 GLY B N 1
ATOM 1793 C CA . GLY B 1 35 ? 61.826 37.494 13.606 1.00 22.71 34 GLY B CA 1
ATOM 1794 C C . GLY B 1 35 ? 61.348 38.188 14.863 1.00 29.61 34 GLY B C 1
ATOM 1795 O O . GLY B 1 35 ? 62.116 38.666 15.699 1.00 20.29 34 GLY B O 1
ATOM 1804 N N . VAL B 1 37 ? 57.339 39.039 17.320 1.00 21.33 36 VAL B N 1
ATOM 1805 C CA . VAL B 1 37 ? 55.884 39.036 17.417 1.00 15.35 36 VAL B CA 1
ATOM 1806 C C . VAL B 1 37 ? 55.426 40.479 17.482 1.00 14.27 36 VAL B C 1
ATOM 1807 O O . VAL B 1 37 ? 55.639 41.109 18.514 1.00 14.79 36 VAL B O 1
ATOM 1811 N N . PRO B 1 38 ? 54.880 41.019 16.398 1.00 17.97 37 PRO B N 1
ATOM 1812 C CA . PRO B 1 38 ? 54.475 42.430 16.420 1.00 11.99 37 PRO B CA 1
ATOM 1813 C C . PRO B 1 38 ? 53.553 42.729 17.603 1.00 12.12 37 PRO B C 1
ATOM 1814 O O . PRO B 1 38 ? 52.642 41.971 17.941 1.00 13.66 37 PRO B O 1
ATOM 1818 N N . ASN B 1 39 ? 53.884 43.862 18.235 1.00 13.10 38 ASN B N 1
ATOM 1819 C CA . ASN B 1 39 ? 53.162 44.247 19.445 1.00 10.24 38 ASN B CA 1
ATOM 1820 C C . ASN B 1 39 ? 51.674 44.477 19.259 1.00 10.35 38 ASN B C 1
ATOM 1821 O O . ASN B 1 39 ? 50.890 44.313 20.210 1.00 10.32 38 ASN B O 1
ATOM 1826 N N . VAL B 1 40 ? 51.216 44.863 18.068 1.00 9.20 39 VAL B N 1
ATOM 1827 C CA . VAL B 1 40 ? 49.783 45.032 17.902 1.00 9.82 39 VAL B CA 1
ATOM 1828 C C . VAL B 1 40 ? 49.034 43.735 18.164 1.00 15.95 39 VAL B C 1
ATOM 1829 O O . VAL B 1 40 ? 47.945 43.667 18.732 1.00 14.38 39 VAL B O 1
ATOM 1833 N N . LEU B 1 41 ? 49.689 42.650 17.753 1.00 12.95 40 LEU B N 1
ATOM 1834 C CA . LEU B 1 41 ? 49.070 41.354 18.011 1.00 14.18 40 LEU B CA 1
ATOM 1835 C C . LEU B 1 41 ? 48.968 41.014 19.493 1.00 14.22 40 LEU B C 1
ATOM 1836 O O . LEU B 1 41 ? 47.915 40.477 19.880 1.00 13.65 40 LEU B O 1
ATOM 1841 N N . LYS B 1 42 ? 50.001 41.296 20.274 1.00 14.59 41 LYS B N 1
ATOM 1842 C CA . LYS B 1 42 ? 49.930 41.060 21.721 1.00 9.83 41 LYS B CA 1
ATOM 1843 C C . LYS B 1 42 ? 48.844 41.894 22.373 1.00 17.30 41 LYS B C 1
ATOM 1844 O O . LYS B 1 42 ? 48.241 41.485 23.369 1.00 19.73 41 LYS B O 1
ATOM 1850 N N . ALA B 1 43 ? 48.563 43.082 21.812 1.00 15.95 42 ALA B N 1
ATOM 1851 C CA . ALA B 1 43 ? 47.508 43.925 22.378 1.00 13.66 42 ALA B CA 1
ATOM 1852 C C . ALA B 1 43 ? 46.131 43.335 22.148 1.00 14.42 42 ALA B C 1
ATOM 1853 O O . ALA B 1 43 ? 45.270 43.521 23.004 1.00 18.22 42 ALA B O 1
ATOM 1855 N N . TYR B 1 44 ? 45.912 42.667 21.015 1.00 14.17 43 TYR B N 1
ATOM 1856 C CA . TYR B 1 44 ? 44.584 42.114 20.743 1.00 12.42 43 TYR B CA 1
ATOM 1857 C C . TYR B 1 44 ? 44.439 40.724 21.370 1.00 15.98 43 TYR B C 1
ATOM 1858 O O . TYR B 1 44 ? 43.325 40.241 21.583 1.00 16.12 43 TYR B O 1
ATOM 1867 N N . ALA B 1 45 ? 45.601 40.128 21.630 1.00 14.18 44 ALA B N 1
ATOM 1868 C CA . ALA B 1 45 ? 45.664 38.739 22.082 1.00 12.49 44 ALA B CA 1
ATOM 1869 C C . ALA B 1 45 ? 45.057 38.482 23.445 1.00 16.58 44 ALA B C 1
ATOM 1870 O O . ALA B 1 45 ? 44.989 37.316 23.885 1.00 18.34 44 ALA B O 1
ATOM 1872 N N . PHE B 1 46 ? 44.558 39.483 24.184 1.00 16.16 45 PHE B N 1
ATOM 1873 C CA . PHE B 1 46 ? 43.811 39.150 25.400 1.00 20.38 45 PHE B CA 1
ATOM 1874 C C . PHE B 1 46 ? 42.491 38.461 25.084 1.00 23.71 45 PHE B C 1
ATOM 1875 O O . PHE B 1 46 ? 41.824 37.870 25.941 1.00 18.79 45 PHE B O 1
ATOM 1883 N N . ASN B 1 47 ? 42.083 38.567 23.818 1.00 15.61 46 ASN B N 1
ATOM 1884 C CA . ASN B 1 47 ? 40.823 38.000 23.369 1.00 17.62 46 ASN B CA 1
ATOM 1885 C C . ASN B 1 47 ? 40.992 37.401 21.985 1.00 20.37 46 ASN B C 1
ATOM 1886 O O . ASN B 1 47 ? 41.197 38.072 20.979 1.00 17.27 46 ASN B O 1
ATOM 1891 N N . VAL B 1 48 ? 40.939 36.078 21.878 1.00 18.41 47 VAL B N 1
ATOM 1892 C CA A VAL B 1 48 ? 41.285 35.439 20.608 0.50 19.23 47 VAL B CA 1
ATOM 1893 C CA B VAL B 1 48 ? 41.296 35.466 20.602 0.50 17.54 47 VAL B CA 1
ATOM 1894 C C . VAL B 1 48 ? 40.324 35.870 19.501 1.00 21.99 47 VAL B C 1
ATOM 1895 O O . VAL B 1 48 ? 40.704 35.926 18.332 1.00 17.64 47 VAL B O 1
ATOM 1902 N N . GLU B 1 49 ? 39.078 36.177 19.833 1.00 17.55 48 GLU B N 1
ATOM 1903 C CA . GLU B 1 49 ? 38.110 36.509 18.784 1.00 18.65 48 GLU B CA 1
ATOM 1904 C C . GLU B 1 49 ? 38.407 37.864 18.168 1.00 16.73 48 GLU B C 1
ATOM 1905 O O . GLU B 1 49 ? 38.175 38.074 16.980 1.00 15.39 48 GLU B O 1
ATOM 1907 N N . LYS B 1 50 ? 38.903 38.755 19.022 1.00 11.57 49 LYS B N 1
ATOM 1908 C CA . LYS B 1 50 ? 39.278 40.090 18.582 1.00 11.50 49 LYS B CA 1
ATOM 1909 C C . LYS B 1 50 ? 40.554 39.989 17.764 1.00 12.56 49 LYS B C 1
ATOM 1910 O O . LYS B 1 50 ? 40.714 40.630 16.725 1.00 13.21 49 LYS B O 1
ATOM 1916 N N . LEU B 1 51 ? 41.457 39.143 18.256 1.00 12.01 50 LEU B N 1
ATOM 1917 C CA . LEU B 1 51 ? 42.691 38.911 17.508 1.00 10.06 50 LEU B CA 1
ATOM 1918 C C . LEU B 1 51 ? 42.409 38.294 16.154 1.00 13.85 50 LEU B C 1
ATOM 1919 O O . LEU B 1 51 ? 42.957 38.695 15.127 1.00 12.31 50 LEU B O 1
ATOM 1924 N N . ASN B 1 52 ? 41.528 37.291 16.152 1.00 13.13 51 ASN B N 1
ATOM 1925 C CA . ASN B 1 52 ? 41.089 36.665 14.902 1.00 12.91 51 ASN B CA 1
ATOM 1926 C C . ASN B 1 52 ? 40.519 37.648 13.911 1.00 17.22 51 ASN B C 1
ATOM 1927 O O . ASN B 1 52 ? 40.785 37.601 12.704 1.00 16.50 51 ASN B O 1
ATOM 1932 N N . ALA B 1 53 ? 39.687 38.574 14.411 1.00 17.88 52 ALA B N 1
ATOM 1933 C CA . ALA B 1 53 ? 39.007 39.513 13.502 1.00 8.98 52 ALA B CA 1
ATOM 1934 C C . ALA B 1 53 ? 40.008 40.514 12.952 1.00 14.22 52 ALA B C 1
ATOM 1935 O O . ALA B 1 53 ? 39.926 40.880 11.770 1.00 18.88 52 ALA B O 1
ATOM 1937 N N . PHE B 1 54 ? 40.958 40.910 13.804 1.00 12.52 53 PHE B N 1
ATOM 1938 C CA . PHE B 1 54 ? 41.977 41.867 13.388 1.00 15.42 53 PHE B CA 1
ATOM 1939 C C . PHE B 1 54 ? 42.861 41.226 12.327 1.00 12.86 53 PHE B C 1
ATOM 1940 O O . PHE B 1 54 ? 43.083 41.789 11.255 1.00 11.59 53 PHE B O 1
ATOM 1948 N N . THR B 1 55 ? 43.388 40.052 12.667 1.00 11.26 54 THR B N 1
ATOM 1949 C CA . THR B 1 55 ? 44.333 39.442 11.733 1.00 14.56 54 THR B CA 1
ATOM 1950 C C . THR B 1 55 ? 43.694 39.072 10.404 1.00 14.15 54 THR B C 1
ATOM 1951 O O . THR B 1 55 ? 44.318 39.236 9.351 1.00 13.56 54 THR B O 1
ATOM 1955 N N . ALA B 1 56 ? 42.476 38.563 10.435 1.00 11.05 55 ALA B N 1
ATOM 1956 C CA . ALA B 1 56 ? 41.828 38.246 9.160 1.00 12.64 55 ALA B CA 1
ATOM 1957 C C . ALA B 1 56 ? 41.752 39.472 8.267 1.00 12.47 55 ALA B C 1
ATOM 1958 O O . ALA B 1 56 ? 41.993 39.392 7.047 1.00 16.04 55 ALA B O 1
ATOM 1968 N N . TYR B 1 58 ? 43.585 42.368 8.517 1.00 12.19 57 TYR B N 1
ATOM 1969 C CA . TYR B 1 58 ? 44.942 42.782 8.195 1.00 10.17 57 TYR B CA 1
ATOM 1970 C C . TYR B 1 58 ? 45.424 41.946 6.999 1.00 18.00 57 TYR B C 1
ATOM 1971 O O . TYR B 1 58 ? 45.885 42.449 5.979 1.00 12.63 57 TYR B O 1
ATOM 1980 N N . ASN B 1 59 ? 45.364 40.631 7.172 1.00 12.80 58 ASN B N 1
ATOM 1981 C CA . ASN B 1 59 ? 45.983 39.737 6.193 1.00 13.54 58 ASN B CA 1
ATOM 1982 C C . ASN B 1 59 ? 45.299 39.846 4.839 1.00 13.05 58 ASN B C 1
ATOM 1983 O O . ASN B 1 59 ? 45.990 39.874 3.813 1.00 15.47 58 ASN B O 1
ATOM 1988 N N . ASP B 1 60 ? 43.973 39.944 4.819 1.00 11.89 59 ASP B N 1
ATOM 1989 C CA . ASP B 1 60 ? 43.297 40.098 3.533 1.00 11.54 59 ASP B CA 1
ATOM 1990 C C . ASP B 1 60 ? 43.725 41.377 2.824 1.00 16.87 59 ASP B C 1
ATOM 1991 O O . ASP B 1 60 ? 44.018 41.408 1.624 1.00 15.46 59 ASP B O 1
ATOM 1996 N N . LEU B 1 61 ? 43.755 42.469 3.582 1.00 9.94 60 LEU B N 1
ATOM 1997 C CA . LEU B 1 61 ? 44.040 43.739 2.931 1.00 8.57 60 LEU B CA 1
ATOM 1998 C C . LEU B 1 61 ? 45.483 43.912 2.505 1.00 13.07 60 LEU B C 1
ATOM 1999 O O . LEU B 1 61 ? 45.726 44.460 1.431 1.00 10.80 60 LEU B O 1
ATOM 2012 N N . LEU B 1 63 ? 48.037 41.418 2.525 1.00 10.65 62 LEU B N 1
ATOM 2013 C CA . LEU B 1 63 ? 48.693 40.275 1.911 1.00 14.54 62 LEU B CA 1
ATOM 2014 C C . LEU B 1 63 ? 47.825 39.511 0.938 1.00 15.39 62 LEU B C 1
ATOM 2015 O O . LEU B 1 63 ? 48.342 38.728 0.135 1.00 16.80 62 LEU B O 1
ATOM 2020 N N . GLY B 1 64 ? 46.517 39.716 1.006 1.00 14.91 63 GLY B N 1
ATOM 2021 C CA . GLY B 1 64 ? 45.625 39.050 0.085 1.00 14.13 63 GLY B CA 1
ATOM 2022 C C . GLY B 1 64 ? 45.745 39.570 -1.340 1.00 16.76 63 GLY B C 1
ATOM 2023 O O . GLY B 1 64 ? 46.421 40.569 -1.619 1.00 14.63 63 GLY B O 1
ATOM 2024 N N . GLU B 1 65 ? 45.054 38.854 -2.236 1.00 12.89 64 GLU B N 1
ATOM 2025 C CA . GLU B 1 65 ? 45.083 39.214 -3.643 1.00 15.84 64 GLU B CA 1
ATOM 2026 C C . GLU B 1 65 ? 44.714 40.687 -3.820 1.00 11.69 64 GLU B C 1
ATOM 2027 O O . GLU B 1 65 ? 43.719 41.182 -3.295 1.00 16.81 64 GLU B O 1
ATOM 2033 N N . SER B 1 66 ? 45.489 41.305 -4.706 1.00 12.09 65 SER B N 1
ATOM 2034 C CA . SER B 1 66 ? 45.231 42.664 -5.144 1.00 12.69 65 SER B CA 1
ATOM 2035 C C . SER B 1 66 ? 46.057 42.999 -6.375 1.00 9.65 65 SER B C 1
ATOM 2036 O O . SER B 1 66 ? 47.119 42.393 -6.494 1.00 13.97 65 SER B O 1
ATOM 2039 N N . GLN B 1 67 ? 45.645 43.926 -7.222 1.00 10.05 66 GLN B N 1
ATOM 2040 C CA . GLN B 1 67 ? 46.571 44.392 -8.253 1.00 10.07 66 GLN B CA 1
ATOM 2041 C C . GLN B 1 67 ? 47.568 45.433 -7.767 1.00 14.78 66 GLN B C 1
ATOM 2042 O O . GLN B 1 67 ? 48.579 45.729 -8.392 1.00 19.28 66 GLN B O 1
ATOM 2048 N N . LEU B 1 68 ? 47.341 46.029 -6.609 1.00 13.48 67 LEU B N 1
ATOM 2049 C CA . LEU B 1 68 ? 48.308 46.721 -5.804 1.00 10.38 67 LEU B CA 1
ATOM 2050 C C . LEU B 1 68 ? 49.334 45.721 -5.264 1.00 10.47 67 LEU B C 1
ATOM 2051 O O . LEU B 1 68 ? 48.982 44.683 -4.710 1.00 10.19 67 LEU B O 1
ATOM 2056 N N . SER B 1 69 ? 50.603 46.054 -5.413 1.00 12.83 68 SER B N 1
ATOM 2057 C CA . SER B 1 69 ? 51.636 45.247 -4.775 1.00 11.37 68 SER B CA 1
ATOM 2058 C C . SER B 1 69 ? 51.531 45.348 -3.258 1.00 8.75 68 SER B C 1
ATOM 2059 O O . SER B 1 69 ? 50.916 46.228 -2.659 1.00 10.89 68 SER B O 1
ATOM 2062 N N . LYS B 1 70 ? 52.190 44.391 -2.599 1.00 10.95 69 LYS B N 1
ATOM 2063 C CA . LYS B 1 70 ? 52.378 44.484 -1.165 1.00 9.68 69 LYS B CA 1
ATOM 2064 C C . LYS B 1 70 ? 53.043 45.801 -0.778 1.00 13.39 69 LYS B C 1
ATOM 2065 O O . LYS B 1 70 ? 52.619 46.459 0.165 1.00 11.68 69 LYS B O 1
ATOM 2071 N N . LEU B 1 71 ? 54.092 46.196 -1.500 1.00 10.10 70 LEU B N 1
ATOM 2072 C CA . LEU B 1 71 ? 54.805 47.446 -1.238 1.00 9.69 70 LEU B CA 1
ATOM 2073 C C . LEU B 1 71 ? 53.883 48.634 -1.352 1.00 11.46 70 LEU B C 1
ATOM 2074 O O . LEU B 1 71 ? 53.902 49.517 -0.496 1.00 11.24 70 LEU B O 1
ATOM 2079 N N . GLU B 1 72 ? 53.062 48.655 -2.402 1.00 8.69 71 GLU B N 1
ATOM 2080 C CA . GLU B 1 72 ? 52.170 49.782 -2.604 1.00 7.13 71 GLU B CA 1
ATOM 2081 C C . GLU B 1 72 ? 51.219 49.969 -1.433 1.00 9.82 71 GLU B C 1
ATOM 2082 O O . GLU B 1 72 ? 50.953 51.094 -0.993 1.00 9.48 71 GLU B O 1
ATOM 2088 N N . ARG B 1 73 ? 50.703 48.866 -0.897 1.00 11.83 72 ARG B N 1
ATOM 2089 C CA . ARG B 1 73 ? 49.812 48.948 0.269 1.00 12.47 72 ARG B CA 1
ATOM 2090 C C . ARG B 1 73 ? 50.574 49.437 1.491 1.00 5.63 72 ARG B C 1
ATOM 2091 O O . ARG B 1 73 ? 50.028 50.208 2.282 1.00 10.29 72 ARG B O 1
ATOM 2099 N N . GLU B 1 74 ? 51.824 49.006 1.643 1.00 8.55 73 GLU B N 1
ATOM 2100 C CA . GLU B 1 74 ? 52.591 49.515 2.788 1.00 11.64 73 GLU B CA 1
ATOM 2101 C C . GLU B 1 74 ? 52.898 50.992 2.605 1.00 19.30 73 GLU B C 1
ATOM 2102 O O . GLU B 1 74 ? 52.955 51.754 3.560 1.00 10.46 73 GLU B O 1
ATOM 2116 N N . ILE B 1 76 ? 50.961 53.129 1.260 1.00 7.49 75 ILE B N 1
ATOM 2117 C CA . ILE B 1 76 ? 49.712 53.768 1.651 1.00 7.40 75 ILE B CA 1
ATOM 2118 C C . ILE B 1 76 ? 49.664 53.875 3.166 1.00 9.53 75 ILE B C 1
ATOM 2119 O O . ILE B 1 76 ? 49.323 54.890 3.770 1.00 12.49 75 ILE B O 1
ATOM 2124 N N . ALA B 1 77 ? 50.010 52.755 3.786 1.00 10.42 76 ALA B N 1
ATOM 2125 C CA . ALA B 1 77 ? 50.004 52.675 5.242 1.00 7.80 76 ALA B CA 1
ATOM 2126 C C . ALA B 1 77 ? 50.871 53.765 5.828 1.00 9.31 76 ALA B C 1
ATOM 2127 O O . ALA B 1 77 ? 50.547 54.481 6.784 1.00 11.09 76 ALA B O 1
ATOM 2129 N N . VAL B 1 78 ? 52.066 53.911 5.243 1.00 9.33 77 VAL B N 1
ATOM 2130 C CA . VAL B 1 78 ? 52.963 54.927 5.823 1.00 7.82 77 VAL B CA 1
ATOM 2131 C C . VAL B 1 78 ? 52.466 56.339 5.633 1.00 12.49 77 VAL B C 1
ATOM 2132 O O . VAL B 1 78 ? 52.625 57.199 6.513 1.00 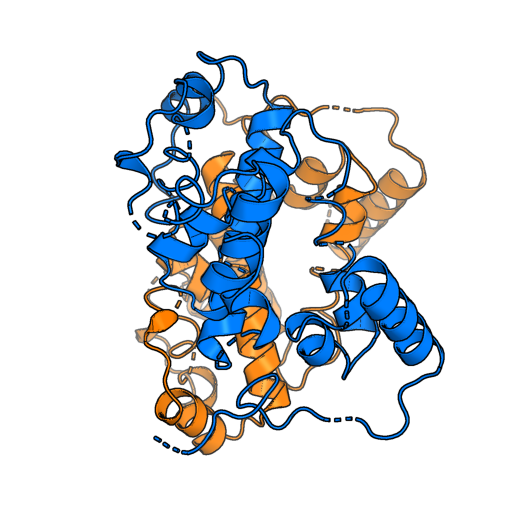13.06 77 VAL B O 1
ATOM 2136 N N . VAL B 1 79 ? 51.872 56.608 4.469 1.00 9.21 78 VAL B N 1
ATOM 2137 C CA . VAL B 1 79 ? 51.429 57.978 4.214 1.00 7.68 78 VAL B CA 1
ATOM 2138 C C . VAL B 1 79 ? 50.284 58.333 5.151 1.00 11.05 78 VAL B C 1
ATOM 2139 O O . VAL B 1 79 ? 50.234 59.417 5.736 1.00 10.50 78 VAL B O 1
ATOM 2143 N N . VAL B 1 80 ? 49.342 57.387 5.323 1.00 12.92 79 VAL B N 1
ATOM 2144 C CA . VAL B 1 80 ? 48.242 57.616 6.271 1.00 7.21 79 VAL B CA 1
ATOM 2145 C C . VAL B 1 80 ? 48.813 57.886 7.666 1.00 5.98 79 VAL B C 1
ATOM 2146 O O . VAL B 1 80 ? 48.451 58.880 8.294 1.00 10.14 79 VAL B O 1
ATOM 2150 N N . SER B 1 81 ? 49.720 57.044 8.150 1.00 9.28 80 SER B N 1
ATOM 2151 C CA . SER B 1 81 ? 50.319 57.170 9.472 1.00 13.81 80 SER B CA 1
ATOM 2152 C C . SER B 1 81 ? 51.107 58.446 9.696 1.00 11.50 80 SER B C 1
ATOM 2153 O O . SER B 1 81 ? 51.189 58.997 10.785 1.00 12.08 80 SER B O 1
ATOM 2156 N N . SER B 1 82 ? 51.752 58.910 8.626 1.00 12.11 81 SER B N 1
ATOM 2157 C CA . SER B 1 82 ? 52.476 60.169 8.720 1.00 8.97 81 SER B CA 1
ATOM 2158 C C . SER B 1 82 ? 51.515 61.310 8.989 1.00 11.12 81 SER B C 1
ATOM 2159 O O . SER B 1 82 ? 51.734 62.210 9.789 1.00 12.49 81 SER B O 1
ATOM 2162 N N . ILE B 1 83 ? 50.393 61.296 8.260 1.00 11.51 82 ILE B N 1
ATOM 2163 C CA . ILE B 1 83 ? 49.436 62.386 8.418 1.00 11.49 82 ILE B CA 1
ATOM 2164 C C . ILE B 1 83 ? 48.815 62.348 9.797 1.00 7.51 82 ILE B C 1
ATOM 2165 O O . ILE B 1 83 ? 48.568 63.384 10.425 1.00 12.77 82 ILE B O 1
ATOM 2170 N N . ASN B 1 84 ? 48.573 61.130 10.274 1.00 6.91 83 ASN B N 1
ATOM 2171 C CA . ASN B 1 84 ? 48.010 61.014 11.614 1.00 7.19 83 ASN B CA 1
ATOM 2172 C C . ASN B 1 84 ? 49.063 61.010 12.724 1.00 8.23 83 ASN B C 1
ATOM 2173 O O . ASN B 1 84 ? 48.669 60.970 13.905 1.00 7.48 83 ASN B O 1
ATOM 2178 N N . LYS B 1 85 ? 50.328 61.040 12.365 1.00 7.66 84 LYS B N 1
ATOM 2179 C CA . LYS B 1 85 ? 51.419 61.097 13.337 1.00 8.75 84 LYS B CA 1
ATOM 2180 C C . LYS B 1 85 ? 51.363 59.931 14.320 1.00 15.66 84 LYS B C 1
ATOM 2181 O O . LYS B 1 85 ? 51.492 60.077 15.540 1.00 11.17 84 LYS B O 1
ATOM 2187 N N . CYS B 1 86 ? 51.163 58.746 13.747 1.00 10.81 85 CYS B N 1
ATOM 2188 C CA . CYS B 1 86 ? 51.089 57.514 14.504 1.00 8.02 85 CYS B CA 1
ATOM 2189 C C . CYS B 1 86 ? 52.446 56.849 14.665 1.00 12.20 85 CYS B C 1
ATOM 2190 O O . CYS B 1 86 ? 52.983 56.278 13.714 1.00 10.53 85 CYS B O 1
ATOM 2193 N N . PHE B 1 87 ? 53.051 56.928 15.853 1.00 12.18 86 PHE B N 1
ATOM 2194 C CA . PHE B 1 87 ? 54.386 56.380 16.070 1.00 9.07 86 PHE B CA 1
ATOM 2195 C C . PHE B 1 87 ? 54.482 54.873 15.798 1.00 10.96 86 PHE B C 1
ATOM 2196 O O . PHE B 1 87 ? 55.409 54.444 15.092 1.00 10.90 86 PHE B O 1
ATOM 2204 N N . TYR B 1 88 ? 53.564 54.090 16.367 1.00 9.47 87 TYR B N 1
ATOM 2205 C CA . TYR B 1 88 ? 53.589 52.652 16.147 1.00 10.31 87 TYR B CA 1
ATOM 2206 C C . TYR B 1 88 ? 53.640 52.351 14.641 1.00 9.56 87 TYR B C 1
ATOM 2207 O O . TYR B 1 88 ? 54.447 51.521 14.199 1.00 8.46 87 TYR B O 1
ATOM 2216 N N . CYS B 1 89 ? 52.702 52.918 13.907 1.00 13.82 88 CYS B N 1
ATOM 2217 C CA . CYS B 1 89 ? 52.518 52.518 12.499 1.00 9.78 88 CYS B CA 1
ATOM 2218 C C . CYS B 1 89 ? 53.651 53.055 11.659 1.00 15.43 88 CYS B C 1
ATOM 2219 O O . CYS B 1 89 ? 54.092 52.376 10.727 1.00 12.16 88 CYS B O 1
ATOM 2222 N N . LEU B 1 90 ? 54.151 54.257 12.009 1.00 11.86 89 LEU B N 1
ATOM 2223 C CA . LEU B 1 90 ? 55.273 54.817 11.247 1.00 8.86 89 LEU B CA 1
ATOM 2224 C C . LEU B 1 90 ? 56.517 53.974 11.406 1.00 13.38 89 LEU B C 1
ATOM 2225 O O . LEU B 1 90 ? 57.330 53.857 10.496 1.00 11.54 89 LEU B O 1
ATOM 2230 N N . VAL B 1 91 ? 56.669 53.398 12.602 1.00 11.71 90 VAL B N 1
ATOM 2231 C CA . VAL B 1 91 ? 57.856 52.563 12.819 1.00 7.71 90 VAL B CA 1
ATOM 2232 C C . VAL B 1 91 ? 57.719 51.232 12.096 1.00 8.66 90 VAL B C 1
ATOM 2233 O O . VAL B 1 91 ? 58.595 50.777 11.353 1.00 10.33 90 VAL B O 1
ATOM 2237 N N . ALA B 1 92 ? 56.597 50.560 12.296 1.00 9.24 91 ALA B N 1
ATOM 2238 C CA . ALA B 1 92 ? 56.399 49.218 11.768 1.00 7.38 91 ALA B CA 1
ATOM 2239 C C . ALA B 1 92 ? 56.259 49.243 10.255 1.00 11.34 91 ALA B C 1
ATOM 2240 O O . ALA B 1 92 ? 56.867 48.414 9.575 1.00 11.31 91 ALA B O 1
ATOM 2242 N N . HIS B 1 93 ? 55.464 50.185 9.754 1.00 8.85 92 HIS B N 1
ATOM 2243 C CA . HIS B 1 93 ? 55.198 50.197 8.320 1.00 7.07 92 HIS B CA 1
ATOM 2244 C C . HIS B 1 93 ? 56.277 50.915 7.553 1.00 11.21 92 HIS B C 1
ATOM 2245 O O . HIS B 1 93 ? 56.545 50.591 6.383 1.00 12.85 92 HIS B O 1
ATOM 2252 N N . GLY B 1 94 ? 56.937 51.874 8.205 1.00 9.66 93 GLY B N 1
ATOM 2253 C CA . GLY B 1 94 ? 58.149 52.418 7.645 1.00 9.12 93 GLY B CA 1
ATOM 2254 C C . GLY B 1 94 ? 59.169 51.327 7.393 1.00 10.24 93 GLY B C 1
ATOM 2255 O O . GLY B 1 94 ? 59.804 51.279 6.338 1.00 9.86 93 GLY B O 1
ATOM 2256 N N . ALA B 1 95 ? 59.344 50.437 8.387 1.00 8.67 94 ALA B N 1
ATOM 2257 C CA . ALA B 1 95 ? 60.258 49.316 8.243 1.00 6.71 94 ALA B CA 1
ATOM 2258 C C . ALA B 1 95 ? 59.829 48.439 7.070 1.00 8.12 94 ALA B C 1
ATOM 2259 O O . ALA B 1 95 ? 60.673 48.008 6.283 1.00 12.63 94 ALA B O 1
ATOM 2261 N N . ALA B 1 96 ? 58.535 48.177 6.933 1.00 8.98 95 ALA B N 1
ATOM 2262 C CA . ALA B 1 96 ? 58.055 47.376 5.807 1.00 14.63 95 ALA B CA 1
ATOM 2263 C C . ALA B 1 96 ? 58.408 47.993 4.455 1.00 12.53 95 ALA B C 1
ATOM 2264 O O . ALA B 1 96 ? 58.894 47.307 3.561 1.00 13.25 95 ALA B O 1
ATOM 2266 N N . VAL B 1 97 ? 58.172 49.293 4.313 1.00 7.85 96 VAL B N 1
ATOM 2267 C CA . VAL B 1 97 ? 58.561 49.916 3.033 1.00 12.59 96 VAL B CA 1
ATOM 2268 C C . VAL B 1 97 ? 60.054 49.788 2.782 1.00 15.93 96 VAL B C 1
ATOM 2269 O O . VAL B 1 97 ? 60.523 49.468 1.686 1.00 8.06 96 VAL B O 1
ATOM 2273 N N . ARG B 1 98 ? 60.898 50.038 3.789 1.00 12.49 97 ARG B N 1
ATOM 2274 C CA . ARG B 1 98 ? 62.345 49.886 3.631 1.00 11.35 97 ARG B CA 1
ATOM 2275 C C . ARG B 1 98 ? 62.664 48.455 3.207 1.00 14.23 97 ARG B C 1
ATOM 2276 O O . ARG B 1 98 ? 63.517 48.247 2.347 1.00 12.94 97 ARG B O 1
ATOM 2284 N N . GLN B 1 99 ? 61.987 47.471 3.816 1.00 9.41 98 GLN B N 1
ATOM 2285 C CA . GLN B 1 99 ? 62.234 46.077 3.498 1.00 12.48 98 GLN B CA 1
ATOM 2286 C C . GLN B 1 99 ? 61.837 45.679 2.089 1.00 19.45 98 GLN B C 1
ATOM 2287 O O . GLN B 1 99 ? 62.577 45.092 1.309 1.00 15.82 98 GLN B O 1
ATOM 2293 N N . LEU B 1 100 ? 60.577 45.970 1.758 1.00 11.58 99 LEU B N 1
ATOM 2294 C CA . LEU B 1 100 ? 60.064 45.525 0.458 1.00 12.96 99 LEU B CA 1
ATOM 2295 C C . LEU B 1 100 ? 60.689 46.293 -0.699 1.00 16.18 99 LEU B C 1
ATOM 2296 O O . LEU B 1 100 ? 60.805 45.779 -1.824 1.00 14.16 99 LEU B O 1
ATOM 2301 N N . SER B 1 101 ? 61.107 47.539 -0.473 1.00 11.91 100 SER B N 1
ATOM 2302 C CA . SER B 1 101 ? 61.646 48.292 -1.614 1.00 14.16 100 SER B CA 1
ATOM 2303 C C . SER B 1 101 ? 63.163 48.183 -1.726 1.00 19.68 100 SER B C 1
ATOM 2304 O O . SER B 1 101 ? 63.746 48.532 -2.755 1.00 15.16 100 SER B O 1
ATOM 2307 N N . GLY B 1 102 ? 63.813 47.719 -0.671 1.00 14.90 101 GLY B N 1
ATOM 2308 C CA . GLY B 1 102 ? 65.262 47.673 -0.571 1.00 9.73 101 GLY B CA 1
ATOM 2309 C C . GLY B 1 102 ? 65.891 49.055 -0.683 1.00 18.49 101 GLY B C 1
ATOM 2310 O O . GLY B 1 102 ? 67.029 49.209 -1.118 1.00 24.21 101 GLY B O 1
ATOM 2311 N N . ASP B 1 103 ? 65.154 50.076 -0.280 1.00 14.67 102 ASP B N 1
ATOM 2312 C CA . ASP B 1 103 ? 65.438 51.494 -0.417 1.00 11.06 102 ASP B CA 1
ATOM 2313 C C . ASP B 1 103 ? 65.065 52.247 0.870 1.00 13.33 102 ASP B C 1
ATOM 2314 O O . ASP B 1 103 ? 63.932 52.697 1.043 1.00 12.50 102 ASP B O 1
ATOM 2319 N N . PRO B 1 104 ? 66.062 52.348 1.745 1.00 15.29 103 PRO B N 1
ATOM 2320 C CA . PRO B 1 104 ? 65.884 53.022 3.037 1.00 15.70 103 PRO B CA 1
ATOM 2321 C C . PRO B 1 104 ? 65.352 54.430 2.912 1.00 18.02 103 PRO B C 1
ATOM 2322 O O . PRO B 1 104 ? 64.484 54.837 3.685 1.00 15.60 103 PRO B O 1
ATOM 2326 N N . GLN B 1 105 ? 65.849 55.174 1.928 1.00 13.14 104 GLN B N 1
ATOM 2327 C CA . GLN B 1 105 ? 65.389 56.552 1.762 1.00 12.78 104 GLN B CA 1
ATOM 2328 C C . GLN B 1 105 ? 63.928 56.662 1.387 1.00 14.84 104 GLN B C 1
ATOM 2329 O O . GLN B 1 105 ? 63.245 57.628 1.749 1.00 14.22 104 GLN B O 1
ATOM 2335 N N . LEU B 1 106 ? 63.400 55.682 0.638 1.00 12.79 105 LEU B N 1
ATOM 2336 C CA . LEU B 1 106 ? 61.989 55.704 0.289 1.00 12.84 105 LEU B CA 1
ATOM 2337 C C . LEU B 1 106 ? 61.131 55.664 1.550 1.00 14.49 105 LEU B C 1
ATOM 2338 O O . LEU B 1 106 ? 60.122 56.361 1.680 1.00 10.04 105 LEU B O 1
ATOM 2343 N N . GLY B 1 107 ? 61.521 54.803 2.485 1.00 10.16 106 GLY B N 1
ATOM 2344 C CA . GLY B 1 107 ? 60.792 54.708 3.755 1.00 12.39 106 GLY B CA 1
ATOM 2345 C C . GLY B 1 107 ? 60.789 56.062 4.441 1.00 12.97 106 GLY B C 1
ATOM 2346 O O . GLY B 1 107 ? 59.773 56.521 4.929 1.00 12.09 106 GLY B O 1
ATOM 2347 N N . GLU B 1 108 ? 61.950 56.707 4.437 1.00 9.87 107 GLU B N 1
ATOM 2348 C CA . GLU B 1 108 ? 62.101 57.953 5.182 1.00 7.75 107 GLU B CA 1
ATOM 2349 C C . GLU B 1 108 ? 61.294 59.052 4.550 1.00 8.50 107 GLU B C 1
ATOM 2350 O O . GLU B 1 108 ? 60.638 59.859 5.194 1.00 8.37 107 GLU B O 1
ATOM 2364 N N . LEU B 1 110 ? 58.512 58.717 2.853 1.00 7.76 109 LEU B N 1
ATOM 2365 C CA . LEU B 1 110 ? 57.075 58.547 3.069 1.00 9.07 109 LEU B CA 1
ATOM 2366 C C . LEU B 1 110 ? 56.705 58.787 4.528 1.00 9.99 109 LEU B C 1
ATOM 2367 O O . LEU B 1 110 ? 55.630 59.266 4.858 1.00 13.47 109 LEU B O 1
ATOM 2372 N N . VAL B 1 111 ? 57.631 58.445 5.415 1.00 7.09 110 VAL B N 1
ATOM 2373 C CA . VAL B 1 111 ? 57.411 58.823 6.808 1.00 14.20 110 VAL B CA 1
ATOM 2374 C C . VAL B 1 111 ? 57.303 60.331 7.005 1.00 15.31 110 VAL B C 1
ATOM 2375 O O . VAL B 1 111 ? 56.466 60.814 7.775 1.00 10.33 110 VAL B O 1
ATOM 2387 N N . ASN B 1 113 ? 57.695 63.270 4.422 1.00 10.37 112 ASN B N 1
ATOM 2388 C CA . ASN B 1 113 ? 56.859 64.085 3.516 1.00 9.27 112 ASN B CA 1
ATOM 2389 C C . ASN B 1 113 ? 56.781 63.383 2.172 1.00 9.96 112 ASN B C 1
ATOM 2390 O O . ASN B 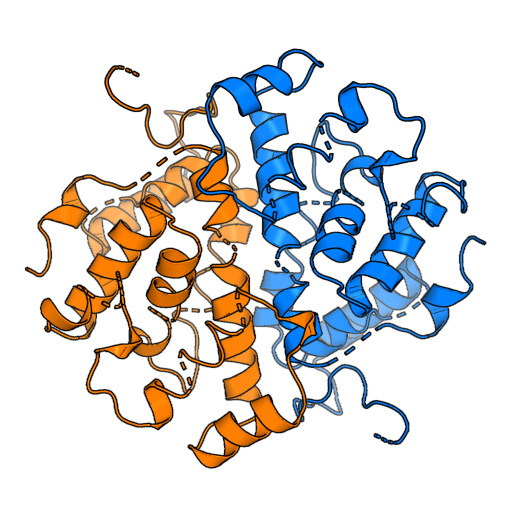1 113 ? 57.669 63.552 1.323 1.00 10.35 112 ASN B O 1
ATOM 2395 N N . TYR B 1 114 ? 55.734 62.592 1.941 1.00 9.29 113 TYR B N 1
ATOM 2396 C CA . TYR B 1 114 ? 55.695 61.749 0.752 1.00 13.02 113 TYR B CA 1
ATOM 2397 C C . TYR B 1 114 ? 55.840 62.543 -0.550 1.00 15.80 113 TYR B C 1
ATOM 2398 O O . TYR B 1 114 ? 56.185 61.989 -1.602 1.00 12.80 113 TYR B O 1
ATOM 2407 N N . ARG B 1 115 ? 55.509 63.818 -0.493 1.00 9.89 114 ARG B N 1
ATOM 2408 C CA . ARG B 1 115 ? 55.512 64.606 -1.710 1.00 9.96 114 ARG B CA 1
ATOM 2409 C C . ARG B 1 115 ? 56.895 64.725 -2.309 1.00 16.48 114 ARG B C 1
ATOM 2410 O O . ARG B 1 115 ? 56.950 65.023 -3.502 1.00 15.92 114 ARG B O 1
ATOM 2418 N N . VAL B 1 116 ? 57.950 64.532 -1.526 1.00 8.30 115 VAL B N 1
ATOM 2419 C CA . VAL B 1 116 ? 59.284 64.691 -2.067 1.00 14.50 115 VAL B CA 1
ATOM 2420 C C . VAL B 1 116 ? 59.738 63.448 -2.840 1.00 15.13 115 VAL B C 1
ATOM 2421 O O . VAL B 1 116 ? 60.790 63.474 -3.478 1.00 15.23 115 VAL B O 1
ATOM 2425 N N . ALA B 1 117 ? 58.979 62.358 -2.733 1.00 12.47 116 ALA B N 1
ATOM 2426 C CA . ALA B 1 117 ? 59.443 61.121 -3.335 1.00 11.69 116 ALA B CA 1
ATOM 2427 C C . ALA B 1 117 ? 59.312 61.202 -4.846 1.00 14.60 116 ALA B C 1
ATOM 2428 O O . ALA B 1 117 ? 58.255 61.592 -5.352 1.00 13.97 116 ALA B O 1
ATOM 2430 N N . PRO B 1 118 ? 60.350 60.787 -5.547 1.00 12.30 117 PRO B N 1
ATOM 2431 C CA . PRO B 1 118 ? 60.261 60.801 -7.021 1.00 16.75 117 PRO B CA 1
ATOM 2432 C C . PRO B 1 118 ? 59.525 59.583 -7.553 1.00 12.61 117 PRO B C 1
ATOM 2433 O O . PRO B 1 118 ? 60.083 58.658 -8.156 1.00 21.72 117 PRO B O 1
ATOM 2437 N N . LEU B 1 119 ? 58.210 59.565 -7.336 1.00 9.79 118 LEU B N 1
ATOM 2438 C CA . LEU B 1 119 ? 57.408 58.419 -7.711 1.00 10.22 118 LEU B CA 1
ATOM 2439 C C . LEU B 1 119 ? 56.860 58.547 -9.118 1.00 10.23 118 LEU B C 1
ATOM 2440 O O . LEU B 1 119 ? 56.678 59.645 -9.610 1.00 12.07 118 LEU B O 1
ATOM 2445 N N . ASP B 1 120 ? 56.546 57.383 -9.669 1.00 12.24 119 ASP B N 1
ATOM 2446 C CA . ASP B 1 120 ? 55.790 57.521 -10.927 1.00 11.00 119 ASP B CA 1
ATOM 2447 C C . ASP B 1 120 ? 54.402 58.040 -10.611 1.00 20.46 119 ASP B C 1
ATOM 2448 O O . ASP B 1 120 ? 53.916 58.031 -9.483 1.00 15.81 119 ASP B O 1
ATOM 2453 N N . ALA B 1 121 ? 53.683 58.575 -11.594 1.00 11.96 120 ALA B N 1
ATOM 2454 C CA . ALA B 1 121 ? 52.393 59.196 -11.311 1.00 11.76 120 ALA B CA 1
ATOM 2455 C C . ALA B 1 121 ? 51.345 58.230 -10.780 1.00 10.14 120 ALA B C 1
ATOM 2456 O O . ALA B 1 121 ? 50.495 58.587 -9.942 1.00 11.72 120 ALA B O 1
ATOM 2458 N N . ARG B 1 122 ? 51.370 56.985 -11.226 1.00 8.79 121 ARG B N 1
ATOM 2459 C CA . ARG B 1 122 ? 50.470 55.966 -10.674 1.00 9.45 121 ARG B CA 1
ATOM 2460 C C . ARG B 1 122 ? 50.535 55.912 -9.140 1.00 9.94 121 ARG B C 1
ATOM 2461 O O . ARG B 1 122 ? 49.527 55.978 -8.429 1.00 12.13 121 ARG B O 1
ATOM 2469 N N . GLN B 1 123 ? 51.753 55.753 -8.645 1.00 9.69 122 GLN B N 1
ATOM 2470 C CA . GLN B 1 123 ? 51.936 55.635 -7.194 1.00 6.63 122 GLN B CA 1
ATOM 2471 C C . GLN B 1 123 ? 51.719 56.976 -6.543 1.00 11.93 122 GLN B C 1
ATOM 2472 O O . GLN B 1 123 ? 51.196 57.026 -5.430 1.00 12.31 122 GLN B O 1
ATOM 2478 N N . ARG B 1 124 ? 52.096 58.073 -7.207 1.00 7.39 123 ARG B N 1
ATOM 2479 C CA . ARG B 1 124 ? 51.833 59.352 -6.550 1.00 7.65 123 ARG B CA 1
ATOM 2480 C C . ARG B 1 124 ? 50.354 59.642 -6.401 1.00 12.92 123 ARG B C 1
ATOM 2481 O O . ARG B 1 124 ? 49.863 60.091 -5.348 1.00 8.32 123 ARG B O 1
ATOM 2489 N N . VAL B 1 125 ? 49.564 59.371 -7.440 1.00 9.25 124 VAL B N 1
ATOM 2490 C CA . VAL B 1 125 ? 48.141 59.667 -7.315 1.00 12.73 124 VAL B CA 1
ATOM 2491 C C . VAL B 1 125 ? 47.465 58.717 -6.322 1.00 13.72 124 VAL B C 1
ATOM 2492 O O . VAL B 1 125 ? 46.550 59.156 -5.627 1.00 10.61 124 VAL B O 1
ATOM 2504 N N . LEU B 1 127 ? 48.787 57.674 -3.575 1.00 9.25 126 LEU B N 1
ATOM 2505 C CA . LEU B 1 127 ? 49.065 58.305 -2.279 1.00 9.13 126 LEU B CA 1
ATOM 2506 C C . LEU B 1 127 ? 48.314 59.591 -2.072 1.00 7.50 126 LEU B C 1
ATOM 2507 O O . LEU B 1 127 ? 47.852 59.851 -0.949 1.00 10.35 126 LEU B O 1
ATOM 2512 N N . ASP B 1 128 ? 48.157 60.417 -3.095 1.00 7.90 127 ASP B N 1
ATOM 2513 C CA . ASP B 1 128 ? 47.383 61.659 -2.981 1.00 8.20 127 ASP B CA 1
ATOM 2514 C C . ASP B 1 128 ? 45.936 61.382 -2.583 1.00 11.60 127 ASP B C 1
ATOM 2515 O O . ASP B 1 128 ? 45.329 62.102 -1.784 1.00 9.84 127 ASP B O 1
ATOM 2520 N N . PHE B 1 129 ? 45.371 60.326 -3.173 1.00 10.82 128 PHE B N 1
ATOM 2521 C CA . PHE B 1 129 ? 44.014 59.901 -2.861 1.00 9.72 128 PHE B CA 1
ATOM 2522 C C . PHE B 1 129 ? 43.893 59.388 -1.415 1.00 7.62 128 PHE B C 1
ATOM 2523 O O . PHE B 1 129 ? 42.927 59.726 -0.733 1.00 9.18 128 PHE B O 1
ATOM 2531 N N . ALA B 1 130 ? 44.866 58.597 -0.972 1.00 8.55 129 ALA B N 1
ATOM 2532 C CA . ALA B 1 130 ? 44.894 58.172 0.418 1.00 10.85 129 ALA B CA 1
ATOM 2533 C C . ALA B 1 130 ? 44.990 59.385 1.342 1.00 11.89 129 ALA B C 1
ATOM 2534 O O . ALA B 1 130 ? 44.318 59.436 2.377 1.00 11.82 129 ALA B O 1
ATOM 2536 N N . ALA B 1 131 ? 45.846 60.346 0.983 1.00 9.13 130 ALA B N 1
ATOM 2537 C CA . ALA B 1 131 ? 46.015 61.532 1.810 1.00 9.06 130 ALA B CA 1
ATOM 2538 C C . ALA B 1 131 ? 44.702 62.298 1.912 1.00 13.17 130 ALA B C 1
ATOM 2539 O O . ALA B 1 131 ? 44.265 62.732 2.974 1.00 11.93 130 ALA B O 1
ATOM 2541 N N . LYS B 1 132 ? 44.052 62.481 0.765 1.00 8.25 131 LYS B N 1
ATOM 2542 C CA . LYS B 1 132 ? 42.776 63.190 0.740 1.00 8.46 131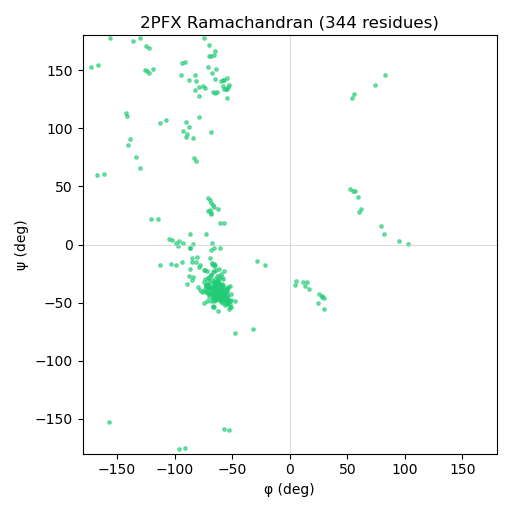 LYS B CA 1
ATOM 2543 C C . LYS B 1 132 ? 41.716 62.452 1.547 1.00 8.85 131 LYS B C 1
ATOM 2544 O O . LYS B 1 132 ? 40.936 63.047 2.318 1.00 12.96 131 LYS B O 1
ATOM 2566 N N . THR B 1 134 ? 42.271 60.652 4.085 1.00 10.93 133 THR B N 1
ATOM 2567 C CA . THR B 1 134 ? 42.701 60.721 5.479 1.00 10.76 133 THR B CA 1
ATOM 2568 C C . THR B 1 134 ? 42.332 62.073 6.034 1.00 10.96 133 THR B C 1
ATOM 2569 O O . THR B 1 134 ? 41.782 62.118 7.135 1.00 11.11 133 THR B O 1
ATOM 2573 N N . ARG B 1 135 ? 42.577 63.135 5.274 1.00 9.31 134 ARG B N 1
ATOM 2574 C CA A ARG B 1 135 ? 42.277 64.491 5.689 0.50 12.27 134 ARG B CA 1
ATOM 2575 C CA B ARG B 1 135 ? 42.256 64.474 5.747 0.50 16.05 134 ARG B CA 1
ATOM 2576 C C . ARG B 1 135 ? 40.811 64.909 5.547 1.00 16.22 134 ARG B C 1
ATOM 2577 O O . ARG B 1 135 ? 40.302 65.721 6.328 1.00 14.53 134 ARG B O 1
ATOM 2592 N N . ALA B 1 136 ? 40.124 64.407 4.536 1.00 14.74 135 ALA B N 1
ATOM 2593 C CA . ALA B 1 136 ? 38.831 64.936 4.135 1.00 11.44 135 ALA B CA 1
ATOM 2594 C C . ALA B 1 136 ? 38.062 64.058 3.162 1.00 15.63 135 ALA B C 1
ATOM 2595 O O . ALA B 1 136 ? 37.709 64.460 2.036 1.00 13.65 135 ALA B O 1
ATOM 2597 N N . SER B 1 137 ? 37.786 62.844 3.626 1.00 12.52 136 SER B N 1
ATOM 2598 C CA . SER B 1 137 ? 37.095 61.871 2.793 1.00 9.93 136 SER B CA 1
ATOM 2599 C C . SER B 1 137 ? 35.742 62.360 2.333 1.00 11.12 136 SER B C 1
ATOM 2600 O O . SER B 1 137 ? 35.261 61.939 1.274 1.00 16.25 136 SER B O 1
ATOM 2603 N N . ALA B 1 138 ? 35.078 63.243 3.090 1.00 12.93 137 ALA B N 1
ATOM 2604 C CA . ALA B 1 138 ? 33.764 63.747 2.691 1.00 9.75 137 ALA B CA 1
ATOM 2605 C C . ALA B 1 138 ? 33.852 64.577 1.408 1.00 13.39 137 ALA B C 1
ATOM 2606 O O . ALA B 1 138 ? 32.856 64.831 0.742 1.00 10.46 137 ALA B O 1
ATOM 2608 N N . GLU B 1 139 ? 35.082 64.997 1.089 1.00 12.99 138 GLU B N 1
ATOM 2609 C CA . GLU B 1 139 ? 35.270 65.838 -0.088 1.00 16.28 138 GLU B CA 1
ATOM 2610 C C . GLU B 1 139 ? 35.696 65.038 -1.307 1.00 15.19 138 GLU B C 1
ATOM 2611 O O . GLU B 1 139 ? 35.861 65.624 -2.373 1.00 12.99 138 GLU B O 1
ATOM 2617 N N . ILE B 1 140 ? 35.874 63.744 -1.177 1.00 10.37 139 ILE B N 1
ATOM 2618 C CA . ILE B 1 140 ? 36.167 62.920 -2.351 1.00 10.33 139 ILE B CA 1
ATOM 2619 C C . ILE B 1 140 ? 34.997 62.959 -3.330 1.00 18.91 139 ILE B C 1
ATOM 2620 O O . ILE B 1 140 ? 33.850 62.763 -2.921 1.00 13.68 139 ILE B O 1
ATOM 2625 N N . GLU B 1 141 ? 35.339 63.217 -4.600 1.00 17.03 140 GLU B N 1
ATOM 2626 C CA . GLU B 1 141 ? 34.359 63.280 -5.674 1.00 21.18 140 GLU B CA 1
ATOM 2627 C C . GLU B 1 141 ? 34.681 62.290 -6.789 1.00 16.60 140 GLU B C 1
ATOM 2628 O O . GLU B 1 141 ? 35.758 61.723 -6.864 1.00 13.66 140 GLU B O 1
ATOM 2634 N N . GLU B 1 142 ? 33.708 62.137 -7.673 1.00 13.39 141 GLU B N 1
ATOM 2635 C CA . GLU B 1 142 ? 33.902 61.294 -8.846 1.00 12.11 141 GLU B CA 1
ATOM 2636 C C . GLU B 1 142 ? 35.167 61.679 -9.595 1.00 11.29 141 GLU B C 1
ATOM 2637 O O . GLU B 1 142 ? 35.892 60.825 -10.106 1.00 15.35 141 GLU B O 1
ATOM 2643 N N . ALA B 1 143 ? 35.479 62.963 -9.638 1.00 11.53 142 ALA B N 1
ATOM 2644 C CA . ALA B 1 143 ? 36.679 63.410 -10.330 1.00 17.71 142 ALA B CA 1
ATOM 2645 C C . ALA B 1 143 ? 37.955 62.852 -9.711 1.00 15.57 142 ALA B C 1
ATOM 2646 O O . ALA B 1 143 ? 38.938 62.584 -10.409 1.00 14.07 142 ALA B O 1
ATOM 2648 N N . ASP B 1 144 ? 37.945 62.671 -8.396 1.00 13.62 143 ASP B N 1
ATOM 2649 C CA . ASP B 1 144 ? 39.102 62.128 -7.694 1.00 14.24 143 ASP B CA 1
ATOM 2650 C C . ASP B 1 144 ? 39.322 60.681 -8.110 1.00 13.76 143 ASP B C 1
ATOM 2651 O O . ASP B 1 144 ? 40.442 60.224 -8.324 1.00 13.08 143 ASP B O 1
ATOM 2656 N N . ARG B 1 145 ? 38.204 59.961 -8.228 1.00 11.80 144 ARG B N 1
ATOM 2657 C CA . ARG B 1 145 ? 38.289 58.569 -8.636 1.00 8.19 144 ARG B CA 1
ATOM 2658 C C . ARG B 1 145 ? 38.756 58.470 -10.086 1.00 11.48 144 ARG B C 1
ATOM 2659 O O . ARG B 1 145 ? 39.536 57.580 -10.454 1.00 12.00 144 ARG B O 1
ATOM 2667 N N . GLU B 1 146 ? 38.303 59.396 -10.927 1.00 13.51 145 GLU B N 1
ATOM 2668 C CA . GLU B 1 146 ? 38.692 59.359 -12.342 1.00 13.03 145 GLU B CA 1
ATOM 2669 C C . GLU B 1 146 ? 40.182 59.599 -12.515 1.00 11.18 145 GLU B C 1
ATOM 2670 O O . GLU B 1 146 ? 40.814 59.044 -13.425 1.00 12.87 145 GLU B O 1
ATOM 2676 N N . VAL B 1 147 ? 40.754 60.409 -11.623 1.00 14.91 146 VAL B N 1
ATOM 2677 C CA . VAL B 1 147 ? 42.204 60.571 -11.610 1.00 11.25 146 VAL B CA 1
ATOM 2678 C C . VAL B 1 147 ? 42.871 59.214 -11.437 1.00 12.82 146 VAL B C 1
ATOM 2679 O O . VAL B 1 147 ? 43.822 58.917 -12.170 1.00 13.13 146 VAL B O 1
ATOM 2683 N N . LEU B 1 148 ? 42.415 58.383 -10.495 1.00 9.31 147 LEU B N 1
ATOM 2684 C CA . LEU B 1 148 ? 43.042 57.074 -10.325 1.00 9.32 147 LEU B CA 1
ATOM 2685 C C . LEU B 1 148 ? 42.915 56.243 -11.591 1.00 10.32 147 LEU B C 1
ATOM 2686 O O . LEU B 1 148 ? 43.868 55.582 -12.003 1.00 11.65 147 LEU B O 1
ATOM 2691 N N . ARG B 1 149 ? 41.735 56.290 -12.209 1.00 13.63 148 ARG B N 1
ATOM 2692 C CA . ARG B 1 149 ? 41.516 55.508 -13.438 1.00 11.66 148 ARG B CA 1
ATOM 2693 C C . ARG B 1 149 ? 42.434 55.946 -14.577 1.00 12.96 148 ARG B C 1
ATOM 2694 O O . ARG B 1 149 ? 42.876 55.137 -15.389 1.00 13.86 148 ARG B O 1
ATOM 2702 N N . SER B 1 150 ? 42.696 57.245 -14.621 1.00 13.80 149 SER B N 1
ATOM 2703 C CA . SER B 1 150 ? 43.558 57.844 -15.648 1.00 13.50 149 SER B CA 1
ATOM 2704 C C . SER B 1 150 ? 45.015 57.453 -15.496 1.00 20.43 149 SER B C 1
ATOM 2705 O O . SER B 1 150 ? 45.880 57.683 -16.350 1.00 15.23 149 SER B O 1
ATOM 2708 N N . HIS B 1 151 ? 45.378 56.837 -14.373 1.00 12.32 150 HIS B N 1
ATOM 2709 C CA . HIS B 1 151 ? 46.709 56.276 -14.199 1.00 13.28 150 HIS B CA 1
ATOM 2710 C C . HIS B 1 151 ? 46.721 54.754 -14.064 1.00 11.72 150 HIS B C 1
ATOM 2711 O O . HIS B 1 151 ? 47.678 54.205 -13.535 1.00 11.95 150 HIS B O 1
ATOM 2718 N N . GLY B 1 152 ? 45.672 54.087 -14.554 1.00 13.33 151 GLY B N 1
ATOM 2719 C CA . GLY B 1 152 ? 45.597 52.672 -14.745 1.00 12.98 151 GLY B CA 1
ATOM 2720 C C . GLY B 1 152 ? 44.963 51.846 -13.658 1.00 23.23 151 GLY B C 1
ATOM 2721 O O . GLY B 1 152 ? 44.946 50.611 -13.773 1.00 16.81 151 GLY B O 1
ATOM 2722 N N . PHE B 1 153 ? 44.433 52.443 -12.592 1.00 14.69 152 PHE B N 1
ATOM 2723 C CA . PHE B 1 153 ? 43.669 51.730 -11.584 1.00 10.26 152 PHE B CA 1
ATOM 2724 C C . PHE B 1 153 ? 42.236 51.449 -12.023 1.00 11.71 152 PHE B C 1
ATOM 2725 O O . PHE B 1 153 ? 41.540 52.318 -12.556 1.00 17.37 152 PHE B O 1
ATOM 2733 N N . ASN B 1 154 ? 41.776 50.224 -11.786 1.00 9.32 153 ASN B N 1
ATOM 2734 C CA . ASN B 1 154 ? 40.363 49.978 -12.061 1.00 13.37 153 ASN B CA 1
ATOM 2735 C C . ASN B 1 154 ? 39.571 50.125 -10.765 1.00 13.26 153 ASN B C 1
ATOM 2736 O O . ASN B 1 154 ? 40.096 50.512 -9.728 1.00 14.07 153 ASN B O 1
ATOM 2741 N N . ASP B 1 155 ? 38.280 49.854 -10.826 1.00 10.99 154 ASP B N 1
ATOM 2742 C CA . ASP B 1 155 ? 37.421 50.151 -9.685 1.00 11.54 154 ASP B CA 1
ATOM 2743 C C . ASP B 1 155 ? 37.698 49.175 -8.552 1.00 13.62 154 ASP B C 1
ATOM 2744 O O . ASP B 1 155 ? 37.618 49.612 -7.404 1.00 11.91 154 ASP B O 1
ATOM 2749 N N . ARG B 1 156 ? 38.037 47.927 -8.842 1.00 12.26 155 ARG B N 1
ATOM 2750 C CA . ARG B 1 156 ? 38.458 47.040 -7.764 1.00 11.62 155 ARG B CA 1
ATOM 2751 C C . ARG B 1 156 ? 39.713 47.602 -7.101 1.00 16.99 155 ARG B C 1
ATOM 2752 O O . ARG B 1 156 ? 39.888 47.555 -5.880 1.00 12.19 155 ARG B O 1
ATOM 2760 N N . ASP B 1 157 ? 40.607 48.148 -7.923 1.00 11.61 156 ASP B N 1
ATOM 2761 C CA . ASP B 1 157 ? 41.824 48.749 -7.386 1.00 8.19 156 ASP B CA 1
ATOM 2762 C C . ASP B 1 157 ? 41.502 49.927 -6.451 1.00 11.69 156 ASP B C 1
ATOM 2763 O O . ASP B 1 157 ? 42.099 50.040 -5.370 1.00 14.20 156 ASP B O 1
ATOM 2768 N N . ILE B 1 158 ? 40.562 50.780 -6.865 1.00 10.47 157 ILE B N 1
ATOM 2769 C CA . ILE B 1 158 ? 40.139 51.928 -6.050 1.00 12.98 157 ILE B CA 1
ATOM 2770 C C . ILE B 1 158 ? 39.554 51.488 -4.721 1.00 12.97 157 ILE B C 1
ATOM 2771 O O . ILE B 1 158 ? 39.832 52.029 -3.647 1.00 12.26 157 ILE B O 1
ATOM 2776 N N . TRP B 1 159 ? 38.722 50.459 -4.783 1.00 8.61 158 TRP B N 1
ATOM 2777 C CA . TRP B 1 159 ? 38.187 49.829 -3.583 1.00 11.12 158 TRP B CA 1
ATOM 2778 C C . TRP B 1 159 ? 39.285 49.397 -2.612 1.00 10.59 158 TRP B C 1
ATOM 2779 O O . TRP B 1 159 ? 39.178 49.633 -1.410 1.00 11.60 158 TRP B O 1
ATOM 2790 N N . ASP B 1 160 ? 40.300 48.733 -3.147 1.00 8.99 159 ASP B N 1
ATOM 2791 C CA . ASP B 1 160 ? 41.440 48.293 -2.370 1.00 7.91 159 ASP B CA 1
ATOM 2792 C C . ASP B 1 160 ? 42.199 49.465 -1.766 1.00 9.39 159 ASP B C 1
ATOM 2793 O O . ASP B 1 160 ? 42.543 49.427 -0.583 1.00 11.66 159 ASP B O 1
ATOM 2798 N N . ILE B 1 161 ? 42.491 50.499 -2.550 1.00 10.01 160 ILE B N 1
ATOM 2799 C CA . ILE B 1 161 ? 43.127 51.700 -2.023 1.00 6.43 160 ILE B CA 1
ATOM 2800 C C . ILE B 1 161 ? 42.284 52.248 -0.876 1.00 7.90 160 ILE B C 1
ATOM 2801 O O . ILE B 1 161 ? 42.806 52.547 0.194 1.00 8.70 160 ILE B O 1
ATOM 2806 N N . ALA B 1 162 ? 40.983 52.372 -1.093 1.00 10.17 161 ALA B N 1
ATOM 2807 C CA . ALA B 1 162 ? 40.061 52.915 -0.093 1.00 10.07 161 ALA B CA 1
ATOM 2808 C C . ALA B 1 162 ? 40.078 52.065 1.172 1.00 8.00 161 ALA B C 1
ATOM 2809 O O . ALA B 1 162 ? 40.112 52.611 2.281 1.00 9.07 161 ALA B O 1
ATOM 2811 N N . ASN B 1 163 ? 40.084 50.748 1.016 1.00 7.69 162 ASN B N 1
ATOM 2812 C CA . ASN B 1 163 ? 40.052 49.929 2.250 1.00 9.74 162 ASN B CA 1
ATOM 2813 C C . ASN B 1 163 ? 41.372 49.937 2.993 1.00 14.75 162 ASN B C 1
ATOM 2814 O O . ASN B 1 163 ? 41.428 49.978 4.231 1.00 13.31 162 ASN B O 1
ATOM 2819 N N . VAL B 1 164 ? 42.494 49.906 2.282 1.00 10.61 163 VAL B N 1
ATOM 2820 C CA . VAL B 1 164 ? 43.779 49.940 2.983 1.00 7.06 163 VAL B CA 1
ATOM 2821 C C . VAL B 1 164 ? 43.895 51.267 3.699 1.00 9.26 163 VAL B C 1
ATOM 2822 O O . VAL B 1 164 ? 44.343 51.389 4.823 1.00 10.15 163 VAL B O 1
ATOM 2826 N N . THR B 1 165 ? 43.496 52.352 3.010 1.00 7.86 164 THR B N 1
ATOM 2827 C CA . THR B 1 165 ? 43.582 53.660 3.637 1.00 9.28 164 THR B CA 1
ATOM 2828 C C . THR B 1 165 ? 42.653 53.777 4.849 1.00 13.98 164 THR B C 1
ATOM 2829 O O . THR B 1 165 ? 43.010 54.328 5.902 1.00 10.92 164 THR B O 1
ATOM 2833 N N . GLY B 1 166 ? 41.420 53.269 4.735 1.00 7.94 165 GLY B N 1
ATOM 2834 C CA . GLY B 1 166 ? 40.518 53.395 5.899 1.00 7.55 165 GLY B CA 1
ATOM 2835 C C . GLY B 1 166 ? 41.089 52.548 7.026 1.00 14.41 165 GLY B C 1
ATOM 2836 O O . GLY B 1 166 ? 41.044 52.958 8.178 1.00 10.38 165 GLY B O 1
ATOM 2837 N N . PHE B 1 167 ? 41.648 51.384 6.723 1.00 10.13 166 PHE B N 1
ATOM 2838 C CA . PHE B 1 167 ? 42.151 50.496 7.771 1.00 8.91 166 PHE B CA 1
ATOM 2839 C C . PHE B 1 167 ? 43.213 51.206 8.594 1.00 10.49 166 PHE B C 1
ATOM 2840 O O . PHE B 1 167 ? 43.163 51.100 9.8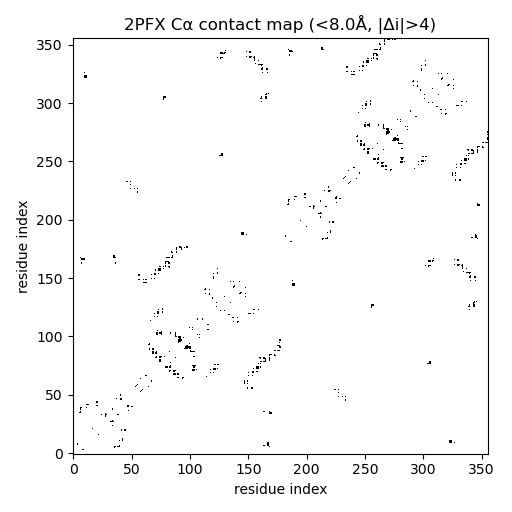22 1.00 9.52 166 PHE B O 1
ATOM 2848 N N . PHE B 1 168 ? 44.157 51.921 7.987 1.00 8.34 167 PHE B N 1
ATOM 2849 C CA . PHE B 1 168 ? 45.190 52.595 8.767 1.00 8.27 167 PHE B CA 1
ATOM 2850 C C . PHE B 1 168 ? 44.612 53.801 9.468 1.00 10.99 167 PHE B C 1
ATOM 2851 O O . PHE B 1 168 ? 45.175 54.221 10.489 1.00 9.62 167 PHE B O 1
ATOM 2859 N N . ASN B 1 169 ? 43.491 54.331 8.957 1.00 7.49 168 ASN B N 1
ATOM 2860 C CA . ASN B 1 169 ? 42.840 55.387 9.747 1.00 11.99 168 ASN B CA 1
ATOM 2861 C C . ASN B 1 169 ? 42.255 54.814 11.042 1.00 12.23 168 ASN B C 1
ATOM 2862 O O . ASN B 1 169 ? 42.112 55.548 12.034 1.00 11.45 168 ASN B O 1
ATOM 2875 N N . THR B 1 171 ? 43.647 51.810 12.597 1.00 10.61 170 THR B N 1
ATOM 2876 C CA . THR B 1 171 ? 44.733 51.304 13.429 1.00 7.02 170 THR B CA 1
ATOM 2877 C C . THR B 1 171 ? 45.615 52.424 13.940 1.00 11.66 170 THR B C 1
ATOM 2878 O O . THR B 1 171 ? 46.167 52.333 15.050 1.00 10.13 170 THR B O 1
ATOM 2882 N N . ASN B 1 172 ? 45.802 53.527 13.223 1.00 6.76 171 ASN B N 1
ATOM 2883 C CA . ASN B 1 172 ? 46.522 54.652 13.807 1.00 6.33 171 ASN B CA 1
ATOM 2884 C C . ASN B 1 172 ? 45.850 55.176 15.063 1.00 7.51 171 ASN B C 1
ATOM 2885 O O . ASN B 1 172 ? 46.540 55.545 15.988 1.00 11.10 171 ASN B O 1
ATOM 2890 N N . ARG B 1 173 ? 44.520 55.217 14.999 1.00 9.47 172 ARG B N 1
ATOM 2891 C CA . ARG B 1 173 ? 43.777 55.823 16.100 1.00 11.05 172 ARG B CA 1
ATOM 2892 C C . ARG B 1 173 ? 43.838 54.923 17.324 1.00 12.77 172 ARG B C 1
ATOM 2893 O O . ARG B 1 173 ? 44.020 55.410 18.443 1.00 11.43 172 ARG B O 1
ATOM 2901 N N . VAL B 1 174 ? 43.691 53.624 17.078 1.00 11.75 173 VAL B N 1
ATOM 2902 C CA . VAL B 1 174 ? 43.797 52.670 18.179 1.00 12.40 173 VAL B CA 1
ATOM 2903 C C . VAL B 1 174 ? 45.182 52.729 18.804 1.00 20.61 173 VAL B C 1
ATOM 2904 O O . VAL B 1 174 ? 45.418 52.696 20.016 1.00 13.27 173 VAL B O 1
ATOM 2908 N N . ALA B 1 175 ? 46.197 52.803 17.922 1.00 8.27 174 ALA B N 1
ATOM 2909 C CA . ALA B 1 175 ? 47.559 52.732 18.423 1.00 7.34 174 ALA B CA 1
ATOM 2910 C C . ALA B 1 175 ? 47.836 53.957 19.271 1.00 10.07 174 ALA B C 1
ATOM 2911 O O . ALA B 1 175 ? 48.354 53.917 20.368 1.00 11.40 174 ALA B O 1
ATOM 2913 N N . SER B 1 176 ? 47.467 55.097 18.702 1.00 11.63 175 SER B N 1
ATOM 2914 C CA . SER B 1 176 ? 47.785 56.359 19.342 1.00 7.84 175 SER B CA 1
ATOM 2915 C C . SER B 1 176 ? 46.945 56.517 20.594 1.00 10.36 175 SER B C 1
ATOM 2916 O O . SER B 1 176 ? 47.483 56.949 21.616 1.00 15.89 175 SER B O 1
ATOM 2919 N N . ALA B 1 177 ? 45.672 56.174 20.533 1.00 9.93 176 ALA B N 1
ATOM 2920 C CA . ALA B 1 177 ? 44.852 56.391 21.724 1.00 12.22 176 ALA B CA 1
ATOM 2921 C C . ALA B 1 177 ? 45.252 55.511 22.886 1.00 15.06 176 ALA B C 1
ATOM 2922 O O . ALA B 1 177 ? 44.958 55.866 24.037 1.00 13.24 176 ALA B O 1
ATOM 2924 N N . THR B 1 178 ? 45.883 54.382 22.626 1.00 9.19 177 THR B N 1
ATOM 2925 C CA . THR B 1 178 ? 46.286 53.466 23.683 1.00 8.54 177 THR B CA 1
ATOM 2926 C C . THR B 1 178 ? 47.775 53.489 23.998 1.00 10.84 177 THR B C 1
ATOM 2927 O O . THR B 1 178 ? 48.222 52.664 24.807 1.00 11.62 177 THR B O 1
ATOM 2931 N N . ALA B 1 179 ? 48.546 54.371 23.379 1.00 9.36 178 ALA B N 1
ATOM 2932 C CA . ALA B 1 179 ? 49.990 54.465 23.529 1.00 8.65 178 ALA B CA 1
ATOM 2933 C C . ALA B 1 179 ? 50.690 53.133 23.243 1.00 9.13 178 ALA B C 1
ATOM 2934 O O . ALA B 1 179 ? 51.572 52.662 23.968 1.00 11.70 178 ALA B O 1
ATOM 2960 N N . PRO B 1 182 ? 55.734 50.272 19.322 1.00 10.01 181 PRO B N 1
ATOM 2961 C CA . PRO B 1 182 ? 56.311 49.335 18.359 1.00 14.91 181 PRO B CA 1
ATOM 2962 C C . PRO B 1 182 ? 57.532 48.623 18.930 1.00 12.88 181 PRO B C 1
ATOM 2963 O O . PRO B 1 182 ? 58.309 49.117 19.750 1.00 13.55 181 PRO B O 1
ATOM 2967 N N . ASN B 1 183 ? 57.717 47.397 18.444 1.00 9.65 182 ASN B N 1
ATOM 2968 C CA . ASN B 1 183 ? 58.849 46.579 18.817 1.00 13.35 182 ASN B CA 1
ATOM 2969 C C . ASN B 1 183 ? 60.137 47.338 18.538 1.00 14.90 182 ASN B C 1
ATOM 2970 O O . ASN B 1 183 ? 60.314 47.938 17.487 1.00 12.04 182 ASN B O 1
ATOM 2975 N N . ALA B 1 184 ? 61.065 47.330 19.480 1.00 15.00 183 ALA B N 1
ATOM 2976 C CA . ALA B 1 184 ? 62.285 48.122 19.322 1.00 17.86 183 ALA B CA 1
ATOM 2977 C C . ALA B 1 184 ? 63.158 47.628 18.182 1.00 10.03 183 ALA B C 1
ATOM 2978 O O . ALA B 1 184 ? 63.967 48.424 17.681 1.00 17.44 183 ALA B O 1
ATOM 2980 N N . GLU B 1 185 ? 63.026 46.363 17.787 1.00 13.06 184 GLU B N 1
ATOM 2981 C CA . GLU B 1 185 ? 63.825 45.797 16.722 1.00 20.40 184 GLU B CA 1
ATOM 2982 C C . GLU B 1 185 ? 63.614 46.575 15.423 1.00 16.42 184 GLU B C 1
ATOM 2983 O O . GLU B 1 185 ? 64.539 46.704 14.639 1.00 17.07 184 GLU B O 1
ATOM 2989 N N . TYR B 1 186 ? 62.412 47.080 15.200 1.00 12.02 185 TYR B N 1
ATOM 2990 C CA . TYR B 1 186 ? 62.123 47.743 13.924 1.00 10.63 185 TYR B CA 1
ATOM 2991 C C . TYR B 1 186 ? 63.061 48.867 13.526 1.00 11.89 185 TYR B C 1
ATOM 2992 O O . TYR B 1 186 ? 63.413 49.078 12.357 1.00 11.31 185 TYR B O 1
ATOM 3001 N N . HIS B 1 187 ? 63.468 49.677 14.516 1.00 14.44 186 HIS B N 1
ATOM 3002 C CA . HIS B 1 187 ? 64.091 50.963 14.241 1.00 10.17 186 HIS B CA 1
ATOM 3003 C C . HIS B 1 187 ? 65.364 50.815 13.424 1.00 13.29 186 HIS B C 1
ATOM 3004 O O . HIS B 1 187 ? 65.692 51.640 12.581 1.00 14.85 186 HIS B O 1
ATOM 3011 N N . GLY B 1 188 ? 66.110 49.748 13.703 1.00 16.38 187 GLY B N 1
ATOM 3012 C CA . GLY B 1 188 ? 67.419 49.612 13.080 1.00 20.18 187 GLY B CA 1
ATOM 3013 C C . GLY B 1 188 ? 67.458 48.704 11.874 1.00 13.83 187 GLY B C 1
ATOM 3014 O O . GLY B 1 188 ? 68.523 48.510 11.280 1.00 15.04 187 GLY B O 1
ATOM 3015 N N . GLN B 1 189 ? 66.298 48.180 11.528 1.00 13.47 188 GLN B N 1
ATOM 3016 C CA . GLN B 1 189 ? 66.180 47.267 10.390 1.00 16.68 188 GLN B CA 1
ATOM 3017 C C . GLN B 1 189 ? 66.082 47.943 9.027 1.00 15.24 188 GLN B C 1
ATOM 3018 O O . GLN B 1 189 ? 65.510 49.009 8.861 1.00 12.25 188 GLN B O 1
ATOM 3024 N N . PHE B 1 190 ? 66.663 47.282 8.032 1.00 13.58 189 PHE B N 1
ATOM 3025 C CA . PHE B 1 190 ? 66.577 47.722 6.643 1.00 12.08 189 PHE B CA 1
ATOM 3026 C C . PHE B 1 190 ? 67.051 49.149 6.470 1.00 15.40 189 PHE B C 1
ATOM 3027 O O . PHE B 1 190 ? 66.454 49.960 5.775 1.00 21.15 189 PHE B O 1
ATOM 3035 N N . ARG B 1 191 ? 68.198 49.432 7.082 1.00 13.75 190 ARG B N 1
ATOM 3036 C CA . ARG B 1 191 ? 68.774 50.754 6.992 1.00 17.44 190 ARG B CA 1
ATOM 3037 C C . ARG B 1 191 ? 69.959 50.803 6.040 1.00 157.91 190 ARG B C 1
ATOM 3038 O O . ARG B 1 191 ? 70.472 51.931 5.901 1.00 34.17 190 ARG B O 1
#

B-factor: mean 19.8, std 20.09, range [0.78, 157.91]

InterPro domains:
  IPR003779 Alkyl hydroperoxide reductase AhpD/CMD-like [PF02627] (51-99)
  IPR004675 Alkylhydroperoxidase AhpD core [TIGR00778] (66-112)
  IPR010195 Uncharacterised peroxidase-related [TIGR01926] (9-183)
  IPR029032 AhpD-like [G3DSA:1.20.1290.10] (66-190)
  IPR029032 AhpD-like [SSF69118] (8-188)

Solvent-accessible surface area: 16587 Å² total

Sequence (356 aa):
GTKPKEPTALDLPADPLPDETQKYFEICQEKLGVPNVLKAYAFNVEKLNAFTAYNDLLLGESQQLSKLEREIAVVVSSINKCFYCLVAHGAAVRQLSGDPQQLGELVNYRVAPLDARQRVLDFAAKTRASAEIIEEADREVLRRSSHGFNDRDIWDIANVTGFFNTNRVASATAPNAEYHGQFRGTKPKEPTALDLPADPLPDETQKYFEICQEKLGVPNVLKAYAFNVVEKLNAFTAYNDLLGESQLSKLEREIAVVVSSINKCFYCLVAHGAAVRQLSGDPQLGELVNYRVAPLDARQRVLDFAAKTRRASAEIEEADREVLRSHGFNDRDIWDIANVTGFFNTNRVASATAPNAEYHGQFR

CATH classification: 1.20.5.810 (+1 more: 1.20.1290.10)

Organism: Ruegeria sp. (strain TM1040) (NCBI:txid292414)

Radius of gyration: 20.36 Å; Cα contacts (8 Å, |Δi|>4): 468; chains: 2; bounding box: 58×43×52 Å